Protein AF-A0A0N5BSY5-F1 (afdb_monomer_lite)

Radius of gyration: 24.36 Å; chains: 1; bounding box: 47×47×84 Å

Secondary structure (DSSP, 8-state):
--------HHHHHHSHHHHHHHHHH---HHHHHHHHTS-HHHHHHHHHS-----EEEEEEEEEEEEEEPTT---TTSPBPGGGEEEEE---TTTTGGGTTT---EEEEEEEEEEEEEEE-SPPBPGGGHHHHHHHHHHHHHHHHTSTTTTT--EEEE-GGGGGGHHHHHHHHHH---SS--EEEEETHHHHS-HHHHHHH--S-TTTT-TT--EEEEEE-TTSSS---HHHHHHHHHHH--S--EEEEEE--TT--------

Foldseek 3Di:
DPPPDDQDPLNQLVDPVSVQVVLLQDQDPVVLVVQLVPDVSSVVSSVVDDDDAAEDEDAAEKEKEKEFPPPDDDPQDADEPVRIDIDIPCTVCVVVVVSNVGSHHYDYVVLEHEYYYYYPPHHHDPVCPVVVLVVVLVVVQVVCCPPRNLQRAEYEYDPNCLVVLVSVQSSLQSHAHARHAEYEYELSNQVPQLVVCLVPPDPDSNVNYPNHAEYEYEYDPPDPDPPPSVVSVVSVVVSHPDDGDYDYDYDDPPDPDDDDDD

pLDDT: mean 77.08, std 18.17, range [22.25, 96.5]

Sequence (262 aa):
METQRTISFVTLMGISLLRKKLLQYIGSFDDLENLSKTCRWMNYYVQIESIKRGVYFYNDYNKIYVSAKEGISKGLDPYNLEELEITKADNFYDSLDFLEKYTNEFISFYNHTTFDYEKDFIQINKNDIVNMKKKISDEINLILNCVIRKDAKIFEFTNDLRKKSLLILYLLMHMNHQNIKRIKIPDTFVSCYMDKYNKEFNYGIFNGLPKFNELVINIDYNYNEKPNYDKVYNRFMKSMNFRWIIKEEKWNINSTTFEWQL

Structure (mmCIF, N/CA/C/O backbone):
data_AF-A0A0N5BSY5-F1
#
_entry.id   AF-A0A0N5BSY5-F1
#
loop_
_atom_site.group_PDB
_atom_site.id
_atom_site.type_symbol
_atom_site.label_atom_id
_atom_site.label_alt_id
_atom_site.label_comp_id
_atom_site.label_asym_id
_atom_site.label_entity_id
_atom_site.label_seq_id
_atom_site.pdbx_PDB_ins_code
_atom_site.Cartn_x
_atom_site.Cartn_y
_atom_site.Cartn_z
_atom_site.occupancy
_atom_site.B_iso_or_equiv
_atom_site.auth_seq_id
_atom_site.auth_comp_id
_atom_site.auth_asym_id
_atom_site.auth_atom_id
_atom_site.pdbx_PDB_model_num
ATOM 1 N N . MET A 1 1 ? 9.372 13.700 55.328 1.00 41.31 1 MET A N 1
ATOM 2 C CA . MET A 1 1 ? 9.266 12.756 54.196 1.00 41.31 1 MET A CA 1
ATOM 3 C C . MET A 1 1 ? 7.862 12.864 53.637 1.00 41.31 1 MET A C 1
ATOM 5 O O . MET A 1 1 ? 6.938 12.340 54.246 1.00 41.31 1 MET A O 1
ATOM 9 N N . GLU A 1 2 ? 7.681 13.598 52.541 1.00 49.94 2 GLU A N 1
ATOM 10 C CA . GLU A 1 2 ? 6.426 13.540 51.791 1.00 49.94 2 GLU A CA 1
ATOM 11 C C . GLU A 1 2 ? 6.319 12.145 51.174 1.00 49.94 2 GLU A C 1
ATOM 13 O O . GLU A 1 2 ? 7.159 11.730 50.378 1.00 49.94 2 GLU A O 1
ATOM 18 N N . THR A 1 3 ? 5.323 11.375 51.602 1.00 52.41 3 THR A N 1
ATOM 19 C CA . THR A 1 3 ? 4.997 10.103 50.963 1.00 52.41 3 THR A CA 1
ATOM 20 C C . THR A 1 3 ? 4.374 10.428 49.615 1.00 52.41 3 THR A C 1
ATOM 22 O O . THR A 1 3 ? 3.235 10.884 49.532 1.00 52.41 3 THR A O 1
ATOM 25 N N . GLN A 1 4 ? 5.143 10.228 48.548 1.00 63.41 4 GLN A N 1
ATOM 26 C CA . GLN A 1 4 ? 4.674 10.386 47.180 1.00 63.41 4 GLN A CA 1
ATOM 27 C C . GLN A 1 4 ? 3.577 9.338 46.936 1.00 63.41 4 GLN A C 1
ATOM 29 O O . GLN A 1 4 ? 3.853 8.163 46.697 1.00 63.41 4 GLN A O 1
ATOM 34 N N . ARG A 1 5 ? 2.310 9.737 47.103 1.00 67.62 5 ARG A N 1
ATOM 35 C CA . ARG A 1 5 ? 1.155 8.855 46.902 1.00 67.62 5 ARG A CA 1
ATOM 36 C C . ARG A 1 5 ? 1.117 8.431 45.439 1.00 67.62 5 ARG A C 1
ATOM 38 O O . ARG A 1 5 ? 0.781 9.224 44.564 1.00 67.62 5 ARG A O 1
ATOM 45 N N . THR A 1 6 ? 1.451 7.175 45.179 1.00 81.19 6 THR A N 1
ATOM 46 C CA . THR A 1 6 ? 1.354 6.570 43.853 1.00 81.19 6 THR A CA 1
ATOM 47 C C . THR A 1 6 ? -0.115 6.267 43.573 1.00 81.19 6 THR A C 1
ATOM 49 O O . THR A 1 6 ? -0.716 5.398 44.202 1.00 81.19 6 THR A O 1
ATOM 52 N N . ILE A 1 7 ? -0.725 7.018 42.658 1.00 84.19 7 ILE A N 1
ATOM 53 C CA . ILE A 1 7 ? -2.096 6.762 42.209 1.00 84.19 7 ILE A CA 1
ATOM 54 C C . ILE A 1 7 ? -2.030 5.759 41.058 1.00 84.19 7 ILE A C 1
ATOM 56 O O . ILE A 1 7 ? -1.342 5.992 40.067 1.00 84.19 7 ILE A O 1
ATOM 60 N N . SER A 1 8 ? -2.745 4.640 41.182 1.00 89.88 8 SER A N 1
ATOM 61 C CA . SER A 1 8 ? -2.812 3.649 40.106 1.00 89.88 8 SER A CA 1
ATOM 62 C C . SER A 1 8 ? -3.698 4.137 38.955 1.00 89.88 8 SER A C 1
ATOM 64 O O . SER A 1 8 ? -4.679 4.854 39.170 1.00 89.88 8 SER A O 1
ATOM 66 N N . PHE A 1 9 ? -3.419 3.687 37.730 1.00 91.06 9 PHE A N 1
ATOM 67 C CA . PHE A 1 9 ? -4.262 3.999 36.571 1.00 91.06 9 PHE A CA 1
ATOM 68 C C . PHE A 1 9 ? -5.712 3.513 36.753 1.00 91.06 9 PHE A C 1
ATOM 70 O O . PHE A 1 9 ? -6.658 4.216 36.405 1.00 91.06 9 PHE A O 1
ATOM 77 N N . VAL A 1 10 ? -5.904 2.355 37.398 1.00 93.00 10 VAL A N 1
ATOM 78 C CA . VAL A 1 10 ? -7.236 1.824 37.737 1.00 93.00 10 VAL A CA 1
ATOM 79 C C . VAL A 1 10 ? -8.008 2.785 38.638 1.00 93.00 10 VAL A C 1
ATOM 81 O O . VAL A 1 10 ? -9.206 2.989 38.445 1.00 93.00 10 VAL A O 1
ATOM 84 N N . THR A 1 11 ? -7.319 3.413 39.591 1.00 93.00 11 THR A N 1
ATOM 85 C CA . THR A 1 11 ? -7.906 4.425 40.473 1.00 93.00 11 THR A CA 1
ATOM 86 C C . THR A 1 11 ? -8.336 5.663 39.686 1.00 93.00 11 THR A C 1
ATOM 88 O O . THR A 1 11 ? -9.431 6.170 39.915 1.00 93.00 11 THR A O 1
ATOM 91 N N . LEU A 1 12 ? -7.528 6.118 38.720 1.00 92.88 12 LEU A N 1
ATOM 92 C CA . LEU A 1 12 ? -7.876 7.254 37.855 1.00 92.88 12 LEU A CA 1
ATOM 93 C C . LEU A 1 12 ? -9.116 6.966 36.999 1.00 92.88 12 LEU A C 1
ATOM 95 O O . LEU A 1 12 ? -10.006 7.807 36.903 1.00 92.88 12 LEU A O 1
ATOM 99 N N . MET A 1 1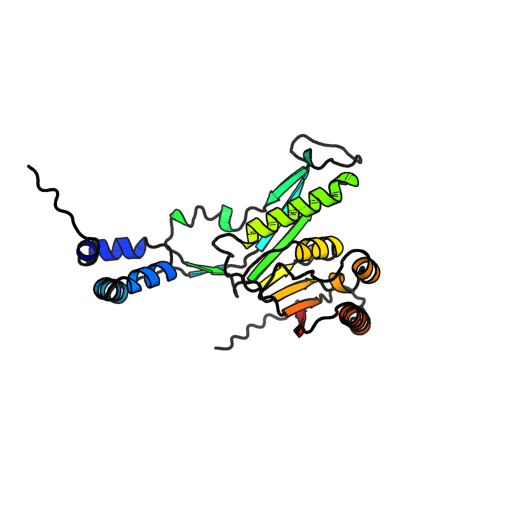3 ? -9.218 5.760 36.440 1.00 93.94 13 MET A N 1
ATOM 100 C CA . MET A 1 13 ? -10.370 5.312 35.645 1.00 93.94 13 MET A CA 1
ATOM 101 C C . MET A 1 13 ? -11.660 5.148 36.471 1.00 93.94 13 MET A C 1
ATOM 103 O O . MET A 1 13 ? -12.769 5.191 35.931 1.00 93.94 13 MET A O 1
ATOM 107 N N . GLY A 1 14 ? -11.541 5.019 37.794 1.00 93.88 14 GLY A N 1
ATOM 108 C CA . GLY A 1 14 ? -12.681 5.091 38.710 1.00 93.88 14 GLY A CA 1
ATOM 109 C C . GLY A 1 14 ? -13.323 6.480 38.770 1.00 93.88 14 GLY A C 1
ATOM 110 O O . GLY A 1 14 ? -14.518 6.600 39.041 1.00 93.88 14 GLY A O 1
ATOM 111 N N . ILE A 1 15 ? -12.566 7.537 38.463 1.00 94.88 15 ILE A N 1
ATOM 112 C CA . ILE A 1 15 ? -13.051 8.917 38.488 1.00 94.88 15 ILE A CA 1
ATOM 113 C C . ILE A 1 15 ? -13.737 9.222 37.155 1.00 94.88 15 ILE A C 1
ATOM 115 O O . ILE A 1 15 ? -13.076 9.371 36.130 1.00 94.88 15 ILE A O 1
ATOM 119 N N . SER A 1 16 ? -15.066 9.366 37.182 1.00 93.56 16 SER A N 1
ATOM 120 C CA . SER A 1 16 ? -15.917 9.554 35.992 1.00 93.56 16 SER A CA 1
ATOM 121 C C . SER A 1 16 ? -15.379 10.598 35.000 1.00 93.56 16 SER A C 1
ATOM 123 O O . SER A 1 16 ? -15.193 10.304 33.821 1.00 93.56 16 SER A O 1
ATOM 125 N N . LEU A 1 17 ? -15.033 11.798 35.484 1.00 93.50 17 LEU A N 1
ATOM 126 C CA . LEU A 1 17 ? -14.533 12.878 34.629 1.00 93.50 17 LEU A CA 1
ATOM 127 C C . LEU A 1 17 ? -13.184 12.546 33.971 1.00 93.50 17 LEU A C 1
ATOM 129 O O . LEU A 1 17 ? -12.971 12.879 32.805 1.00 93.50 17 LEU A O 1
ATOM 133 N N . LEU A 1 18 ? -12.274 11.907 34.713 1.00 93.12 18 LEU A N 1
ATOM 134 C CA . LEU A 1 18 ? -10.952 11.543 34.201 1.00 93.12 18 LEU A CA 1
ATOM 135 C C . LEU A 1 18 ? -11.055 10.391 33.214 1.00 93.12 18 LEU A C 1
ATOM 137 O O . LEU A 1 18 ? -10.509 10.495 32.122 1.00 93.12 18 LEU A O 1
ATOM 141 N N . ARG A 1 19 ? -11.810 9.344 33.561 1.00 94.19 19 ARG A N 1
ATOM 142 C CA . ARG A 1 19 ? -12.103 8.223 32.668 1.00 94.19 19 ARG A CA 1
ATOM 143 C C . ARG A 1 19 ? -12.637 8.711 31.330 1.00 94.19 19 ARG A C 1
ATOM 145 O O . ARG A 1 19 ? -12.084 8.350 30.299 1.00 94.19 19 ARG A O 1
ATOM 152 N N . LYS A 1 20 ? -13.664 9.564 31.345 1.00 91.50 20 LYS A N 1
ATOM 153 C CA . LYS A 1 20 ? -14.263 10.103 30.122 1.00 91.50 20 LYS A CA 1
ATOM 154 C C . LYS A 1 20 ? -13.236 10.830 29.257 1.00 91.50 20 LYS A C 1
ATOM 156 O O . LYS A 1 20 ? -13.178 10.584 28.058 1.00 91.50 20 LYS A O 1
ATOM 161 N N . LYS A 1 21 ? -12.398 11.683 29.858 1.00 89.50 21 LYS A N 1
ATOM 162 C CA . LYS A 1 21 ? -11.327 12.376 29.128 1.00 89.50 21 LYS A CA 1
ATOM 163 C C . LYS A 1 21 ? -10.300 11.393 28.566 1.00 89.50 21 LYS A C 1
ATOM 165 O O . LYS A 1 21 ? -10.011 11.446 27.381 1.00 89.50 21 LYS A O 1
ATOM 170 N N . LEU A 1 22 ? -9.786 10.477 29.382 1.00 90.31 22 LEU A N 1
ATOM 171 C CA . LEU A 1 22 ? -8.779 9.497 28.964 1.00 90.31 22 LEU A CA 1
ATOM 172 C C . LEU A 1 22 ? -9.283 8.620 27.813 1.00 90.31 22 LEU A C 1
ATOM 174 O O . LEU A 1 22 ? -8.602 8.490 26.803 1.00 90.31 22 LEU A O 1
ATOM 178 N N . LEU A 1 23 ? -10.499 8.079 27.930 1.00 90.56 23 LEU A N 1
ATOM 179 C CA . LEU A 1 23 ? -11.100 7.237 26.895 1.00 90.56 23 LEU A CA 1
ATOM 180 C C . LEU A 1 23 ? -11.422 8.005 25.610 1.00 90.56 23 LEU A C 1
ATOM 182 O O . LEU A 1 23 ? -11.430 7.401 24.540 1.00 90.56 23 LEU A O 1
ATOM 186 N N . GLN A 1 24 ? -11.664 9.317 25.690 1.00 85.69 24 GLN A N 1
ATOM 187 C CA . GLN A 1 24 ? -11.766 10.172 24.507 1.00 85.69 24 GLN A CA 1
ATOM 188 C C . GLN A 1 24 ? -10.408 10.335 23.818 1.00 85.69 24 GLN A C 1
ATOM 190 O O . GLN A 1 24 ? -10.370 10.277 22.599 1.00 85.69 24 GLN A O 1
ATOM 195 N N . TYR A 1 25 ? -9.308 10.462 24.565 1.00 85.06 25 TYR A N 1
ATOM 196 C CA . TYR A 1 25 ? -7.961 10.662 24.008 1.00 85.06 25 TYR A CA 1
ATOM 197 C C . TYR A 1 25 ? -7.313 9.418 23.389 1.00 85.06 25 TYR A C 1
ATOM 199 O O . TYR A 1 25 ? -6.342 9.556 22.652 1.00 85.06 25 TYR A O 1
ATOM 207 N N . ILE A 1 26 ? -7.809 8.213 23.672 1.00 85.19 26 ILE A N 1
ATOM 208 C CA . ILE A 1 26 ? -7.285 6.992 23.039 1.00 85.19 26 ILE A CA 1
ATOM 209 C C . ILE A 1 26 ? -7.512 7.070 21.523 1.00 85.19 26 ILE A C 1
ATOM 211 O O . ILE A 1 26 ? -8.561 7.534 21.095 1.00 85.19 26 ILE A O 1
ATOM 215 N N . GLY A 1 27 ? -6.537 6.683 20.702 1.00 72.88 27 GLY A N 1
ATOM 216 C CA . GLY A 1 27 ? -6.577 6.946 19.258 1.00 72.88 27 GLY A CA 1
ATOM 217 C C . GLY A 1 27 ? -7.585 6.088 18.493 1.00 72.88 27 GLY A C 1
ATOM 218 O O . GLY A 1 27 ? -8.250 6.602 17.599 1.00 72.88 27 GLY A O 1
ATOM 219 N N . SER A 1 28 ? -7.737 4.817 18.880 1.00 78.12 28 SER A N 1
ATOM 220 C CA . SER A 1 28 ? -8.505 3.829 18.115 1.00 78.12 28 SER A CA 1
ATOM 221 C C . SER A 1 28 ? -9.381 2.900 18.971 1.00 78.12 28 SER A C 1
ATOM 223 O O . SER A 1 28 ? -9.192 2.762 20.184 1.00 78.12 28 SER A O 1
ATOM 225 N N . PHE A 1 29 ? -10.342 2.229 18.336 1.00 83.69 29 PHE A N 1
ATOM 226 C CA . PHE A 1 29 ? -11.148 1.151 18.891 1.00 83.69 29 PHE A CA 1
ATOM 227 C C . PHE A 1 29 ? -10.285 -0.063 19.221 1.00 83.69 29 PHE A C 1
ATOM 229 O O . PHE A 1 29 ? -10.522 -0.676 20.257 1.00 83.69 29 PHE A O 1
ATOM 236 N N . ASP A 1 30 ? -9.251 -0.353 18.428 1.00 84.31 30 ASP A N 1
ATOM 237 C CA . ASP A 1 30 ? -8.288 -1.417 18.729 1.00 84.31 30 ASP A CA 1
ATOM 238 C C . ASP A 1 30 ? -7.558 -1.142 20.051 1.00 84.31 30 ASP A C 1
ATOM 240 O O . ASP A 1 30 ? -7.412 -2.030 20.892 1.00 84.31 30 ASP A O 1
ATOM 244 N N . ASP A 1 31 ? -7.143 0.103 20.293 1.00 86.94 31 ASP A N 1
ATOM 245 C CA . ASP A 1 31 ? -6.501 0.490 21.552 1.00 86.94 31 ASP A CA 1
ATOM 246 C C . ASP A 1 31 ? -7.474 0.430 22.736 1.00 86.94 31 ASP A C 1
ATOM 248 O O . ASP A 1 31 ? -7.098 0.004 23.831 1.00 86.94 31 ASP A O 1
ATOM 252 N N . LEU A 1 32 ? -8.738 0.817 22.530 1.00 89.56 32 LEU A N 1
ATOM 253 C CA . LEU A 1 32 ? -9.795 0.676 23.537 1.00 89.56 32 LEU A CA 1
ATOM 254 C C . LEU A 1 32 ? -10.071 -0.796 23.858 1.00 89.56 32 LEU A C 1
ATOM 256 O O . LEU A 1 32 ? -10.223 -1.159 25.028 1.00 89.56 32 LEU A O 1
ATOM 260 N N . GLU A 1 33 ? -10.104 -1.651 22.839 1.00 91.31 33 GLU A N 1
ATOM 261 C CA . GLU A 1 33 ? -10.276 -3.087 22.992 1.00 91.31 33 GLU A CA 1
ATOM 262 C C . GLU A 1 33 ? -9.085 -3.681 23.755 1.00 91.31 33 GLU A C 1
ATOM 264 O O . GLU A 1 33 ? -9.274 -4.399 24.740 1.00 91.31 33 GLU A O 1
ATOM 269 N N . ASN A 1 34 ? -7.857 -3.324 23.378 1.00 92.94 34 ASN A N 1
ATOM 270 C CA . ASN A 1 34 ? -6.644 -3.747 24.073 1.00 92.94 34 ASN A CA 1
ATOM 271 C C . ASN A 1 34 ? -6.627 -3.271 25.531 1.00 92.94 34 ASN A C 1
ATOM 273 O O . ASN A 1 34 ? -6.310 -4.059 26.425 1.00 92.94 34 ASN A O 1
ATOM 277 N N . LEU A 1 35 ? -7.052 -2.032 25.804 1.00 93.44 35 LEU A N 1
ATOM 278 C CA . LEU A 1 35 ? -7.196 -1.521 27.166 1.00 93.44 35 LEU A CA 1
ATOM 279 C C . LEU A 1 35 ? -8.225 -2.335 27.962 1.00 93.44 35 LEU A C 1
ATOM 281 O O . LEU A 1 35 ? -7.953 -2.715 29.102 1.00 93.44 35 LEU A O 1
ATOM 285 N N . SER A 1 36 ? -9.378 -2.652 27.369 1.00 94.12 36 SER A N 1
ATOM 286 C CA . SER A 1 36 ? -10.430 -3.445 28.017 1.00 94.12 36 SER A CA 1
ATOM 287 C C . SER A 1 36 ? -9.948 -4.849 28.408 1.00 94.12 36 SER A C 1
ATOM 289 O O . SER A 1 36 ? -10.332 -5.367 29.456 1.00 94.12 36 SER A O 1
ATOM 291 N N . LYS A 1 37 ? -9.030 -5.433 27.627 1.00 96.25 37 LYS A N 1
ATOM 292 C CA . LYS A 1 37 ? -8.462 -6.770 27.862 1.00 96.25 37 LYS A CA 1
ATOM 293 C C . LYS A 1 37 ? -7.447 -6.824 29.010 1.00 96.25 37 LYS A C 1
ATOM 295 O O . LYS A 1 37 ? -7.110 -7.917 29.455 1.00 96.25 37 LYS A O 1
ATOM 300 N N . THR A 1 38 ? -6.970 -5.685 29.518 1.00 95.12 38 THR A N 1
ATOM 301 C CA . THR A 1 38 ? -5.913 -5.658 30.549 1.00 95.12 38 THR A CA 1
ATOM 302 C C . THR A 1 38 ? -6.350 -6.235 31.901 1.00 95.12 38 THR A C 1
ATOM 304 O O . THR A 1 38 ? -5.608 -7.001 32.512 1.00 95.12 38 THR A O 1
ATOM 307 N N . CYS A 1 39 ? -7.537 -5.879 32.404 1.00 95.00 39 CYS A N 1
ATOM 308 C CA . CYS A 1 39 ? -8.101 -6.442 33.633 1.00 95.00 39 CYS A CA 1
ATOM 309 C C . CYS A 1 39 ? -9.620 -6.233 33.713 1.00 95.00 39 CYS A C 1
ATOM 311 O O . CYS A 1 39 ? -10.188 -5.385 33.025 1.00 95.00 39 CYS A O 1
ATOM 313 N N . ARG A 1 40 ? -10.287 -6.957 34.626 1.00 96.50 40 ARG A N 1
ATOM 314 C CA . ARG A 1 40 ? -11.748 -6.872 34.819 1.00 96.50 40 ARG A CA 1
ATOM 315 C C . ARG A 1 40 ? -12.239 -5.443 35.081 1.00 96.50 40 ARG A C 1
ATOM 317 O O . ARG A 1 40 ? -13.304 -5.075 34.595 1.00 96.50 40 ARG A O 1
ATOM 324 N N . TRP A 1 41 ? -11.474 -4.646 35.830 1.00 95.94 41 TRP A N 1
ATOM 325 C CA . TRP A 1 41 ? -11.832 -3.255 36.115 1.00 95.94 41 TRP A CA 1
ATOM 326 C C . TRP A 1 41 ? -11.709 -2.360 34.885 1.00 95.94 41 TRP A C 1
ATOM 328 O O . TRP A 1 41 ? -12.595 -1.543 34.661 1.00 95.94 41 TRP A O 1
ATOM 338 N N . MET A 1 42 ? -10.665 -2.527 34.065 1.00 95.38 42 MET A N 1
ATOM 339 C CA . MET A 1 42 ? -10.551 -1.780 32.808 1.00 95.38 42 MET A CA 1
ATOM 340 C C . MET A 1 42 ? -11.673 -2.139 31.847 1.00 95.38 42 MET A C 1
ATOM 342 O O . MET A 1 42 ? -12.297 -1.233 31.305 1.00 95.38 42 MET A O 1
ATOM 346 N N . ASN A 1 43 ? -11.985 -3.429 31.709 1.00 95.75 43 ASN A N 1
ATOM 347 C CA . ASN A 1 43 ? -13.123 -3.868 30.910 1.00 95.75 43 ASN A CA 1
ATOM 348 C C . ASN A 1 43 ? -14.417 -3.172 31.357 1.00 95.75 43 ASN A C 1
ATOM 350 O O . ASN A 1 43 ? -15.087 -2.530 30.555 1.00 95.75 43 ASN A O 1
ATOM 354 N N . TYR A 1 44 ? -14.714 -3.217 32.661 1.00 95.88 44 TYR A N 1
ATOM 355 C CA . TYR A 1 44 ? -15.874 -2.533 33.230 1.00 95.88 44 TYR A CA 1
ATOM 356 C C . TYR A 1 44 ? -15.874 -1.034 32.902 1.00 95.88 44 TYR A C 1
ATOM 358 O O . TYR A 1 44 ? -16.869 -0.521 32.403 1.00 95.88 44 TYR A O 1
ATOM 366 N N . TYR A 1 45 ? -1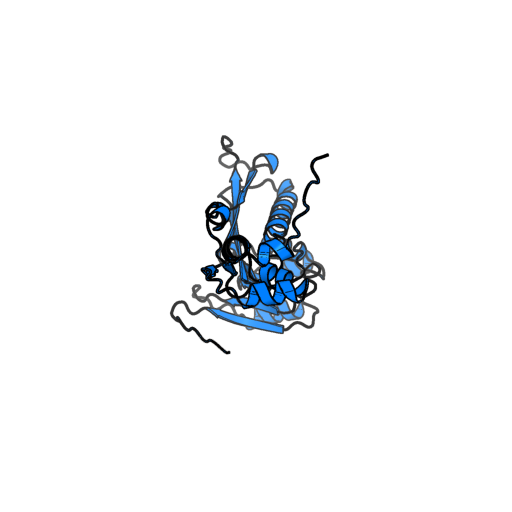4.761 -0.331 33.127 1.00 95.50 45 TYR A N 1
ATOM 367 C CA . TYR A 1 45 ? -14.682 1.111 32.888 1.00 95.50 45 TYR A CA 1
ATOM 368 C C . TYR A 1 45 ? -14.826 1.501 31.416 1.00 95.50 45 TYR A C 1
ATOM 370 O O . TYR A 1 45 ? -15.470 2.507 31.131 1.00 95.50 45 TYR A O 1
ATOM 378 N N . VAL A 1 46 ? -14.262 0.725 30.491 1.00 93.25 46 VAL A N 1
ATOM 379 C CA . VAL A 1 46 ? -14.444 0.950 29.050 1.00 93.25 46 VAL A CA 1
ATOM 380 C C . VAL A 1 46 ? -15.907 0.722 28.659 1.00 93.25 46 VAL A C 1
ATOM 382 O O . VAL A 1 46 ? -16.473 1.540 27.945 1.00 93.25 46 VAL A O 1
ATOM 385 N N . GLN A 1 47 ? -16.540 -0.341 29.166 1.00 91.94 47 GLN A N 1
ATOM 386 C CA . GLN A 1 47 ? -17.911 -0.713 28.800 1.00 91.94 47 GLN A CA 1
ATOM 387 C C . GLN A 1 47 ? -18.989 0.241 29.331 1.00 91.94 47 GLN A C 1
ATOM 389 O O . GLN A 1 47 ? -20.005 0.432 28.666 1.00 91.94 47 GLN A O 1
ATOM 394 N N . ILE A 1 48 ? -18.808 0.830 30.518 1.00 93.81 48 ILE A N 1
ATOM 395 C CA . ILE A 1 48 ? -19.812 1.748 31.088 1.00 93.81 48 ILE A CA 1
ATOM 396 C C . ILE A 1 48 ? -19.773 3.153 30.478 1.00 93.81 48 ILE A C 1
ATOM 398 O O . ILE A 1 48 ? -20.706 3.931 30.682 1.00 93.81 48 ILE A O 1
ATOM 402 N N . GLU A 1 49 ? -18.691 3.522 29.789 1.00 91.75 49 GLU A N 1
ATOM 403 C CA . GLU A 1 49 ? -18.538 4.861 29.230 1.00 91.75 49 GLU A CA 1
ATOM 404 C C . GLU A 1 49 ? -19.072 4.904 27.794 1.00 91.75 49 GLU A C 1
ATOM 406 O O . GLU A 1 49 ? -18.629 4.168 26.916 1.00 91.75 49 GLU A O 1
ATOM 411 N N . SER A 1 50 ? -20.009 5.815 27.521 1.00 86.75 50 SER A N 1
ATOM 412 C CA . SER A 1 50 ? -20.489 6.048 26.157 1.00 86.75 50 SER A CA 1
ATOM 413 C C . SER A 1 50 ? -19.450 6.845 25.365 1.00 86.75 50 SER A C 1
ATOM 415 O O . SER A 1 50 ? -19.438 8.079 25.402 1.00 86.75 50 SER A O 1
ATOM 417 N N . ILE A 1 51 ? -18.618 6.154 24.591 1.00 82.50 51 ILE A N 1
ATOM 418 C CA . ILE A 1 51 ? -17.631 6.770 23.701 1.00 82.50 51 ILE A CA 1
ATOM 419 C C . ILE A 1 51 ? -18.288 7.060 22.344 1.00 82.50 51 ILE A C 1
ATOM 421 O O . ILE A 1 51 ? -18.758 6.154 21.664 1.00 82.50 51 ILE A O 1
ATOM 425 N N . LYS A 1 52 ? -18.325 8.337 21.943 1.00 78.81 52 LYS A N 1
ATOM 426 C CA . LYS A 1 52 ? -18.754 8.761 20.600 1.00 78.81 52 LYS A CA 1
ATOM 427 C C . LYS A 1 52 ? -17.531 9.178 19.795 1.00 78.81 52 LYS A C 1
ATOM 429 O O . LYS A 1 52 ? -16.758 10.005 20.276 1.00 78.81 52 LYS A O 1
ATOM 434 N N . ARG A 1 53 ? -17.386 8.634 18.587 1.00 78.00 53 ARG A N 1
ATOM 435 C CA . ARG A 1 53 ? -16.303 8.948 17.645 1.00 78.00 53 ARG A CA 1
ATOM 436 C C . ARG A 1 53 ? -16.867 9.101 16.244 1.00 78.00 53 ARG A C 1
ATOM 438 O O . ARG A 1 53 ? -17.815 8.401 15.889 1.00 78.00 53 ARG A O 1
ATOM 445 N N . GLY A 1 54 ? -16.300 10.020 15.469 1.00 77.25 54 GLY A N 1
ATOM 446 C CA . GLY A 1 54 ? -16.528 10.038 14.032 1.00 77.25 54 GLY A CA 1
ATOM 447 C C . GLY A 1 54 ? -15.782 8.872 13.394 1.00 77.25 54 GLY A C 1
ATOM 448 O O . GLY A 1 54 ? -14.654 8.584 13.783 1.00 77.25 54 GLY A O 1
ATOM 449 N N . VAL A 1 55 ? -16.415 8.211 12.430 1.00 79.44 55 VAL A N 1
ATOM 450 C CA . VAL A 1 55 ? -15.770 7.212 11.576 1.00 79.44 55 VAL A CA 1
ATOM 451 C C . VAL A 1 55 ? -15.711 7.795 10.175 1.00 79.44 55 VAL A C 1
ATOM 453 O O . VAL A 1 55 ? -16.737 8.193 9.622 1.00 79.44 55 VAL A O 1
ATOM 456 N N . TYR A 1 56 ? -14.511 7.861 9.618 1.00 78.56 56 TYR A N 1
ATOM 457 C CA . TYR A 1 56 ? -14.242 8.392 8.296 1.00 78.56 56 TYR A CA 1
ATOM 458 C C . TYR A 1 56 ? -13.805 7.253 7.400 1.00 78.56 56 TYR A C 1
ATOM 460 O O . TYR A 1 56 ? -12.753 6.643 7.593 1.00 78.56 56 TYR A O 1
ATOM 468 N N . PHE A 1 57 ? -14.633 6.984 6.402 1.00 79.62 57 PHE A N 1
ATOM 469 C CA . PHE A 1 57 ? -14.262 6.085 5.331 1.00 79.62 57 PHE A CA 1
ATOM 470 C C . PHE A 1 57 ? -13.533 6.868 4.255 1.00 79.62 57 PHE A C 1
ATOM 472 O O . PHE A 1 57 ? -13.981 7.946 3.857 1.00 79.62 57 PHE A O 1
ATOM 479 N N . TYR A 1 58 ? -12.418 6.332 3.780 1.00 81.38 58 TYR A N 1
ATOM 480 C CA . TYR A 1 58 ? -11.622 6.993 2.757 1.00 81.38 58 TYR A CA 1
ATOM 481 C C . TYR A 1 58 ? -11.156 6.002 1.693 1.00 81.38 58 TYR A C 1
ATOM 483 O O . TYR A 1 58 ? -10.978 4.806 1.942 1.00 81.38 58 TYR A O 1
ATOM 491 N N . ASN A 1 59 ? -10.979 6.528 0.484 1.00 83.19 59 ASN A N 1
ATOM 492 C CA . ASN A 1 59 ? -10.338 5.812 -0.608 1.00 83.19 59 ASN A CA 1
ATOM 493 C C . ASN A 1 59 ? -8.837 6.051 -0.505 1.00 83.19 59 ASN A C 1
ATOM 495 O O . ASN A 1 59 ? -8.380 7.193 -0.560 1.00 83.19 59 ASN A O 1
ATOM 499 N N . ASP A 1 60 ? -8.076 4.980 -0.326 1.00 86.69 60 ASP A N 1
ATOM 500 C CA . ASP A 1 60 ? -6.641 5.073 -0.114 1.00 86.69 60 ASP A CA 1
ATOM 501 C C . ASP A 1 60 ? -5.896 5.145 -1.450 1.00 86.69 60 ASP A C 1
ATOM 503 O O . ASP A 1 60 ? -5.507 4.127 -2.023 1.00 86.69 60 ASP A O 1
ATOM 507 N N . TYR A 1 61 ? -5.733 6.362 -1.961 1.00 87.56 61 TYR A N 1
ATOM 508 C CA . TYR A 1 61 ? -5.040 6.622 -3.216 1.00 87.56 61 TYR A CA 1
ATOM 509 C C . TYR A 1 61 ? -3.613 7.095 -2.957 1.00 87.56 61 TYR A C 1
ATOM 511 O O . TYR A 1 61 ? -3.398 8.093 -2.270 1.00 87.56 61 TYR A O 1
ATOM 519 N N . ASN A 1 62 ? -2.643 6.392 -3.530 1.00 87.50 62 ASN A N 1
ATOM 520 C CA . ASN A 1 62 ? -1.227 6.711 -3.422 1.00 87.50 62 ASN A CA 1
ATOM 521 C C . ASN A 1 62 ? -0.671 7.012 -4.797 1.00 87.50 62 ASN A C 1
ATOM 523 O O . ASN A 1 62 ? -0.950 6.290 -5.754 1.00 87.50 62 ASN A O 1
ATOM 527 N N . LYS A 1 63 ? 0.174 8.034 -4.883 1.00 88.00 63 LYS A N 1
ATOM 528 C CA . LYS A 1 63 ? 0.795 8.416 -6.143 1.00 88.00 63 LYS A CA 1
ATOM 529 C C . LYS A 1 63 ? 2.247 8.799 -5.938 1.00 88.00 63 LYS A C 1
ATOM 531 O O . LYS A 1 63 ? 2.571 9.553 -5.023 1.00 88.00 63 LYS A O 1
ATOM 536 N N . ILE A 1 64 ? 3.105 8.259 -6.795 1.00 88.88 64 ILE A N 1
ATOM 537 C CA . ILE A 1 64 ? 4.509 8.651 -6.893 1.00 88.88 64 ILE A CA 1
ATOM 538 C C . ILE A 1 64 ? 4.690 9.479 -8.160 1.00 88.88 64 ILE A C 1
ATOM 540 O O . ILE A 1 64 ? 4.293 9.053 -9.248 1.00 88.88 64 ILE A O 1
ATOM 544 N N . TYR A 1 65 ? 5.334 10.628 -8.003 1.00 89.44 65 TYR A N 1
ATOM 545 C CA . TYR A 1 65 ? 5.799 11.478 -9.083 1.00 89.44 65 TYR A CA 1
ATOM 546 C C . TYR A 1 65 ? 7.298 11.317 -9.266 1.00 89.44 65 TYR A C 1
ATOM 548 O O . TYR A 1 65 ? 8.060 11.162 -8.310 1.00 89.44 65 TYR A O 1
ATOM 556 N N . VAL A 1 66 ? 7.720 11.367 -10.521 1.00 89.56 66 VAL A N 1
ATOM 557 C CA . VAL A 1 66 ? 9.129 11.436 -10.885 1.00 89.56 66 VAL A CA 1
ATOM 558 C C . VAL A 1 66 ? 9.328 12.640 -11.779 1.00 89.56 66 VAL A C 1
ATOM 560 O O . VAL A 1 66 ? 8.863 12.650 -12.924 1.00 89.56 66 VAL A O 1
ATOM 563 N N . SER A 1 67 ? 10.060 13.609 -11.251 1.00 91.38 67 SER A N 1
ATOM 564 C CA . SER A 1 67 ? 10.331 14.897 -11.876 1.00 91.38 67 SER A CA 1
ATOM 565 C C . SER A 1 67 ? 11.828 15.201 -11.856 1.00 91.38 67 SER A C 1
ATOM 567 O O . SER A 1 67 ? 12.624 14.524 -11.198 1.00 91.38 67 SER A O 1
ATOM 569 N N . ALA A 1 68 ? 12.234 16.208 -12.624 1.00 90.94 68 ALA A N 1
ATOM 570 C CA . ALA A 1 68 ? 13.558 16.797 -12.473 1.00 90.94 68 ALA A CA 1
ATOM 571 C C . ALA A 1 68 ? 13.610 17.621 -11.180 1.00 90.94 68 ALA A C 1
ATOM 573 O O . ALA A 1 68 ? 12.631 18.279 -10.828 1.00 90.94 68 ALA A O 1
ATOM 574 N N . LYS A 1 69 ? 14.759 17.620 -10.500 1.00 91.44 69 LYS A N 1
ATOM 575 C CA . LYS A 1 69 ? 14.979 18.510 -9.355 1.00 91.44 69 LYS A CA 1
ATOM 576 C C . LYS A 1 69 ? 14.884 19.974 -9.777 1.00 91.44 69 LYS A C 1
ATOM 578 O O . LYS A 1 69 ? 15.266 20.341 -10.892 1.00 91.44 69 LYS A O 1
ATOM 583 N N . GLU A 1 70 ? 14.427 20.809 -8.850 1.00 88.81 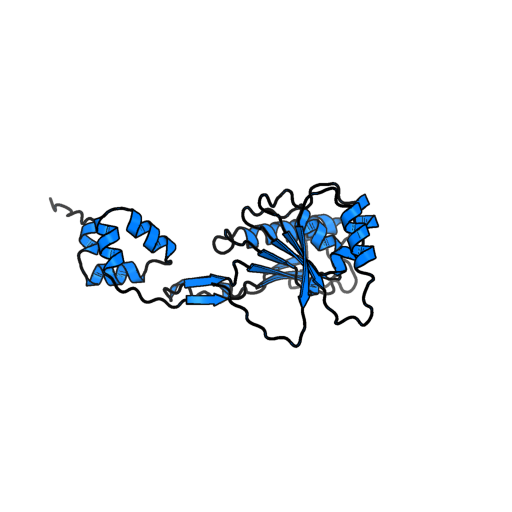70 GLU A N 1
ATOM 584 C CA . GLU A 1 70 ? 14.330 22.251 -9.059 1.00 88.81 70 GLU A CA 1
ATOM 585 C C . GLU A 1 70 ? 15.672 22.841 -9.534 1.00 88.81 70 GLU A C 1
ATOM 587 O O . GLU A 1 70 ? 16.746 22.497 -9.037 1.00 88.81 70 GLU A O 1
ATOM 592 N N . GLY A 1 71 ? 15.613 23.705 -10.551 1.00 86.12 71 GLY A N 1
ATOM 593 C CA . GLY A 1 71 ? 16.792 24.326 -11.160 1.00 86.12 71 GLY A CA 1
ATOM 594 C C . GLY A 1 71 ? 17.522 23.475 -12.208 1.00 86.12 71 GLY A C 1
ATOM 595 O O . GLY A 1 71 ? 18.437 23.989 -12.851 1.00 86.12 71 GLY A O 1
ATOM 596 N N . ILE A 1 72 ? 17.117 22.219 -12.444 1.00 84.12 72 ILE A N 1
ATOM 597 C CA . ILE A 1 72 ? 17.710 21.362 -13.483 1.00 84.12 72 ILE A CA 1
ATOM 598 C C . ILE A 1 72 ? 16.812 21.313 -14.727 1.00 84.12 72 ILE A C 1
ATOM 600 O O . ILE A 1 72 ? 15.749 20.695 -14.731 1.00 84.12 72 ILE A O 1
ATOM 604 N N . SER A 1 73 ? 17.283 21.891 -15.835 1.00 83.50 73 SER A N 1
ATOM 605 C CA . SER A 1 73 ? 16.633 21.788 -17.148 1.00 83.50 73 SER A CA 1
ATOM 606 C C . SER A 1 73 ? 17.628 21.317 -18.202 1.00 83.50 73 SER A C 1
ATOM 608 O O . SER A 1 73 ? 18.663 21.949 -18.407 1.00 83.50 73 SER A O 1
ATOM 610 N N . LYS A 1 74 ? 17.315 20.194 -18.857 1.00 77.31 74 LYS A N 1
ATOM 611 C CA . LYS A 1 74 ? 18.185 19.553 -19.856 1.00 77.31 74 LYS A CA 1
ATOM 612 C C . LYS A 1 74 ? 17.618 19.547 -21.277 1.00 77.31 74 LYS A C 1
ATOM 614 O O . LYS A 1 74 ? 18.247 19.021 -22.190 1.00 77.31 74 LYS A O 1
ATOM 619 N N . GLY A 1 75 ? 16.447 20.145 -21.497 1.00 79.19 75 GLY A N 1
ATOM 620 C CA . GLY A 1 75 ? 15.792 20.117 -22.806 1.00 79.19 75 GLY A CA 1
ATOM 621 C C . GLY A 1 75 ? 15.548 18.678 -23.279 1.00 79.19 75 GLY A C 1
ATOM 622 O O . GLY A 1 75 ? 14.694 17.991 -22.727 1.00 79.19 75 GLY A O 1
ATOM 623 N N . LEU A 1 76 ? 16.291 18.238 -24.302 1.00 80.06 76 LEU A N 1
ATOM 624 C CA . LEU A 1 76 ? 16.197 16.888 -24.879 1.00 80.06 76 LEU A CA 1
ATOM 625 C C . LEU A 1 76 ? 17.199 15.883 -24.287 1.00 80.06 76 LEU A C 1
ATOM 627 O O . LEU A 1 76 ? 17.076 14.687 -24.559 1.00 80.06 76 LEU A O 1
ATOM 631 N N . ASP A 1 77 ? 18.185 16.335 -23.509 1.00 87.62 77 ASP A N 1
ATOM 632 C CA . ASP A 1 77 ? 19.201 15.435 -22.970 1.00 87.62 77 ASP A CA 1
ATOM 633 C C . ASP A 1 77 ? 18.625 14.545 -21.853 1.00 87.62 77 ASP A C 1
ATOM 635 O O . ASP A 1 77 ? 17.833 15.010 -21.025 1.00 87.62 77 ASP A O 1
ATOM 639 N N . PRO A 1 78 ? 19.023 13.257 -21.782 1.00 90.19 78 PRO A N 1
ATOM 640 C CA . PRO A 1 78 ? 18.585 12.377 -20.711 1.00 90.19 78 PRO A CA 1
ATOM 641 C C . PRO A 1 78 ? 19.071 12.846 -19.334 1.00 90.19 78 PRO A C 1
ATOM 643 O O . PRO A 1 78 ? 20.225 13.239 -19.151 1.00 90.19 78 PRO A O 1
ATOM 646 N N . TYR A 1 79 ? 18.195 12.711 -18.346 1.00 90.88 79 TYR A N 1
ATOM 647 C CA . TYR A 1 79 ? 18.487 12.936 -16.938 1.00 90.88 79 TYR A CA 1
ATOM 648 C C . TYR A 1 79 ? 19.177 11.716 -16.321 1.00 90.88 79 TYR A C 1
ATOM 650 O O . TYR A 1 79 ? 18.790 10.568 -16.579 1.00 90.88 79 TYR A O 1
ATOM 658 N N . ASN A 1 80 ? 20.169 11.976 -15.474 1.00 91.88 80 ASN A N 1
ATOM 659 C CA . ASN A 1 80 ? 20.753 10.980 -14.582 1.00 91.88 80 ASN A CA 1
ATOM 660 C C . ASN A 1 80 ? 19.892 10.840 -13.323 1.00 91.88 80 ASN A C 1
ATOM 662 O O . ASN A 1 80 ? 19.183 11.762 -12.924 1.00 91.88 80 ASN A O 1
ATOM 666 N N . LEU A 1 81 ? 19.985 9.699 -12.643 1.00 88.94 81 LEU A N 1
ATOM 667 C CA . LEU A 1 81 ? 19.166 9.407 -11.462 1.00 88.94 81 LEU A CA 1
ATOM 668 C C . LEU A 1 81 ? 19.336 10.413 -10.312 1.00 88.94 81 LEU A C 1
ATOM 670 O O . LEU A 1 81 ? 18.416 10.623 -9.526 1.00 88.94 81 LEU A O 1
ATOM 674 N N . GLU A 1 82 ? 20.525 10.987 -10.175 1.00 91.75 82 GLU A N 1
ATOM 675 C CA . GLU A 1 82 ? 20.870 11.975 -9.146 1.00 91.75 82 GLU A CA 1
ATOM 676 C C . GLU A 1 82 ? 20.226 13.350 -9.371 1.00 91.75 82 GLU A C 1
ATOM 678 O O . GLU A 1 82 ? 20.105 14.138 -8.431 1.00 91.75 82 GLU A O 1
ATOM 683 N N . GLU A 1 83 ? 19.761 13.606 -10.591 1.00 91.31 83 GLU A N 1
ATOM 684 C CA . GLU A 1 83 ? 19.102 14.841 -11.026 1.00 91.31 83 GLU A CA 1
ATOM 685 C C . GLU A 1 83 ? 17.576 14.736 -10.959 1.00 91.31 83 GLU A C 1
ATOM 687 O O . GLU A 1 83 ? 16.868 15.711 -11.209 1.00 91.31 83 GLU A O 1
ATOM 692 N N . LEU A 1 84 ? 17.074 13.544 -10.639 1.00 91.19 84 LEU A N 1
ATOM 693 C CA . LEU A 1 84 ? 15.658 13.268 -10.491 1.00 91.19 84 LEU A CA 1
ATOM 694 C C . LEU A 1 84 ? 15.252 13.328 -9.027 1.00 91.19 84 LEU A C 1
ATOM 696 O O . LEU A 1 84 ? 16.005 12.951 -8.122 1.00 91.19 84 LEU A O 1
ATOM 700 N N . GLU A 1 85 ? 14.020 13.756 -8.821 1.00 91.12 85 GLU A N 1
ATOM 701 C CA . GLU A 1 85 ? 13.331 13.687 -7.551 1.00 91.12 85 GLU A CA 1
ATOM 702 C C . GLU A 1 85 ? 12.179 12.692 -7.658 1.00 91.12 85 GLU A C 1
ATOM 704 O O . GLU A 1 85 ? 11.515 12.579 -8.690 1.00 91.12 85 GLU A O 1
ATOM 709 N N . ILE A 1 86 ? 11.989 11.922 -6.590 1.00 88.69 86 ILE A N 1
ATOM 710 C CA . ILE A 1 86 ? 10.843 11.035 -6.442 1.00 88.69 86 ILE A CA 1
ATOM 711 C C . ILE A 1 86 ? 10.027 11.613 -5.305 1.00 88.69 86 ILE A C 1
ATOM 713 O O . ILE A 1 86 ? 10.406 11.478 -4.142 1.00 88.69 86 ILE A O 1
ATOM 717 N N . THR A 1 87 ? 8.936 12.278 -5.650 1.00 87.38 87 THR A N 1
ATOM 718 C CA . THR A 1 87 ? 8.022 12.857 -4.672 1.00 87.38 87 THR A CA 1
ATOM 719 C C . THR A 1 87 ? 6.769 12.005 -4.581 1.00 87.38 87 THR A C 1
ATOM 721 O O . THR A 1 87 ? 6.406 11.254 -5.489 1.00 87.38 87 THR A O 1
ATOM 724 N N . LYS A 1 88 ? 6.115 12.072 -3.431 1.00 84.75 88 LYS A N 1
ATOM 725 C CA . LYS A 1 88 ? 4.798 11.474 -3.232 1.00 84.75 88 LYS A CA 1
ATOM 726 C C . LYS A 1 88 ? 3.787 12.583 -3.469 1.00 84.75 88 LYS A C 1
ATOM 728 O O . LYS A 1 88 ? 4.084 13.737 -3.173 1.00 84.75 88 LYS A O 1
ATOM 733 N N . ALA A 1 89 ? 2.620 12.254 -4.016 1.00 74.38 89 ALA A N 1
ATOM 734 C CA . ALA A 1 89 ? 1.502 13.176 -3.879 1.00 74.38 89 ALA A CA 1
ATOM 735 C C . ALA A 1 89 ? 1.304 13.476 -2.403 1.00 74.38 89 ALA A C 1
ATOM 737 O O . ALA A 1 89 ? 1.462 12.557 -1.594 1.00 74.38 89 ALA A O 1
ATOM 738 N N . ASP A 1 90 ? 0.922 14.720 -2.104 1.00 65.19 90 ASP A N 1
ATOM 739 C CA . ASP A 1 90 ? 0.298 15.037 -0.830 1.00 65.19 90 ASP A CA 1
ATOM 740 C C . ASP A 1 90 ? -0.799 14.005 -0.646 1.00 65.19 90 ASP A C 1
ATOM 742 O O . ASP A 1 90 ? -1.798 13.957 -1.377 1.00 65.19 90 ASP A O 1
ATOM 746 N N . ASN A 1 91 ? -0.541 13.071 0.254 1.00 58.91 91 ASN A N 1
ATOM 747 C CA . ASN A 1 91 ? -1.512 12.045 0.500 1.00 58.91 91 ASN A CA 1
ATOM 748 C C . ASN A 1 91 ? -2.670 12.747 1.206 1.00 58.91 91 ASN A C 1
ATOM 750 O O . ASN A 1 91 ? -2.489 13.773 1.866 1.00 58.91 91 ASN A O 1
ATOM 754 N N . PHE A 1 92 ? -3.856 12.144 1.170 1.00 54.28 92 PHE A N 1
ATOM 755 C CA . PHE A 1 92 ? -4.939 12.532 2.077 1.00 54.28 92 PHE A CA 1
ATOM 756 C C . PHE A 1 92 ? -4.421 12.755 3.519 1.00 54.28 92 PHE A C 1
ATOM 758 O O . PHE A 1 92 ? -4.900 13.635 4.222 1.00 54.28 92 PHE A O 1
ATOM 765 N N . TYR A 1 93 ? -3.363 12.039 3.914 1.00 56.81 93 TYR A N 1
ATOM 766 C CA . TYR A 1 93 ? -2.710 12.121 5.216 1.00 56.81 93 TYR A CA 1
ATOM 767 C C . TYR A 1 93 ? -1.751 13.294 5.441 1.00 56.81 93 TYR A C 1
ATOM 769 O O . TYR A 1 93 ? -1.594 13.681 6.592 1.00 56.81 93 TYR A O 1
ATOM 777 N N . ASP A 1 94 ? -1.161 13.908 4.414 1.00 57.00 94 ASP A N 1
ATOM 778 C CA . ASP A 1 94 ? -0.366 15.133 4.619 1.00 57.00 94 ASP A CA 1
ATOM 779 C C . ASP A 1 94 ? -1.294 16.311 4.988 1.00 57.00 94 ASP A C 1
ATOM 781 O O . ASP A 1 94 ? -0.914 17.230 5.707 1.00 57.00 94 ASP A O 1
ATOM 785 N N . SER A 1 95 ? -2.581 16.208 4.625 1.00 51.72 95 SER A N 1
ATOM 786 C CA . SER A 1 95 ? -3.659 17.065 5.143 1.00 51.72 95 SER A CA 1
ATOM 787 C C . SER A 1 95 ? -4.230 16.621 6.506 1.00 51.72 95 SER A C 1
ATOM 789 O O . SER A 1 95 ? -5.090 17.298 7.075 1.00 51.72 95 SER A O 1
ATOM 791 N N . LEU A 1 96 ? -3.742 15.507 7.070 1.00 51.34 96 LEU A N 1
ATOM 792 C CA . LEU A 1 96 ? -4.144 14.971 8.375 1.00 51.34 96 LEU A CA 1
ATOM 793 C C . LEU A 1 96 ? -3.242 15.423 9.540 1.00 51.34 96 LEU A C 1
ATOM 795 O O . LEU A 1 96 ? -3.254 14.784 10.589 1.00 51.34 96 LEU A O 1
ATOM 799 N N . ASP A 1 97 ? -2.667 16.626 9.487 1.00 47.94 97 ASP A N 1
ATOM 800 C CA . ASP A 1 97 ? -2.505 17.458 10.707 1.00 47.94 97 ASP A CA 1
ATOM 801 C C . ASP A 1 97 ? -3.846 17.595 11.492 1.00 47.94 97 ASP A C 1
ATOM 803 O O . ASP A 1 97 ? -3.915 18.030 12.643 1.00 47.94 97 ASP A O 1
ATOM 807 N N . PHE A 1 98 ? -4.950 17.174 10.867 1.00 47.16 98 PHE A N 1
ATOM 808 C CA . PHE A 1 98 ? -6.251 16.871 11.449 1.00 47.16 98 PHE A CA 1
ATOM 809 C C . PHE A 1 98 ? -6.268 15.695 12.464 1.00 47.16 98 PHE A C 1
ATOM 811 O O . PHE A 1 98 ? -7.087 15.715 13.380 1.00 47.16 98 PHE A O 1
ATOM 818 N N . LEU A 1 99 ? -5.399 14.679 12.358 1.00 48.62 99 LEU A N 1
ATOM 819 C CA . LEU A 1 99 ? -5.394 13.483 13.227 1.00 48.62 99 LEU A CA 1
ATOM 820 C C . LEU A 1 99 ? -5.025 13.794 14.682 1.00 48.62 99 LEU A C 1
ATOM 822 O O . LEU A 1 99 ? -5.586 13.192 15.592 1.00 48.62 99 LEU A O 1
ATOM 826 N N . GLU A 1 100 ? -4.136 14.760 14.926 1.00 49.91 100 GLU A N 1
ATOM 827 C CA . GLU A 1 100 ? -3.792 15.156 16.300 1.00 49.91 100 GLU A CA 1
ATOM 828 C C . GLU A 1 100 ? -4.944 15.882 17.011 1.00 49.91 100 GLU A C 1
ATOM 830 O O . GLU A 1 100 ? -5.001 15.912 18.242 1.00 49.91 100 GLU A O 1
ATOM 835 N N . LYS A 1 101 ? -5.882 16.469 16.255 1.00 52.09 101 LYS A N 1
ATOM 836 C CA . LYS A 1 101 ? -6.969 17.295 16.805 1.00 52.09 101 LYS A CA 1
ATOM 837 C C . LYS A 1 101 ? -8.290 16.554 16.975 1.00 52.09 101 LYS A C 1
ATOM 839 O O . LYS A 1 101 ? -9.139 17.026 17.733 1.00 52.09 101 LYS A O 1
ATOM 844 N N . TYR A 1 102 ? -8.480 15.417 16.309 1.00 55.34 102 TYR A N 1
ATOM 845 C CA . TYR A 1 102 ? -9.753 14.705 16.319 1.00 55.34 102 TYR A CA 1
ATOM 846 C C . TYR A 1 102 ? -9.578 13.222 16.628 1.00 55.34 102 TYR A C 1
ATOM 848 O O . TYR A 1 102 ? -8.832 12.505 15.977 1.00 55.34 102 TYR A O 1
ATOM 856 N N . THR A 1 103 ? -10.358 12.743 17.591 1.00 65.00 103 THR A N 1
ATOM 857 C CA . THR A 1 103 ? -10.383 11.360 18.093 1.00 65.00 103 THR A CA 1
ATOM 858 C C . THR A 1 103 ? -11.173 10.425 17.164 1.00 65.00 103 THR A C 1
ATOM 860 O O . THR A 1 103 ? -11.895 9.526 17.604 1.00 65.00 103 THR A O 1
ATOM 863 N N . ASN A 1 104 ? -11.086 10.690 15.861 1.00 73.50 104 ASN A N 1
ATOM 864 C CA . ASN A 1 104 ? -11.843 10.015 14.822 1.00 73.50 104 ASN A CA 1
ATOM 865 C C . ASN A 1 104 ? -11.129 8.750 14.346 1.00 73.50 104 ASN A C 1
ATOM 867 O O . ASN A 1 104 ? -9.907 8.682 14.284 1.00 73.50 104 ASN A O 1
ATOM 871 N N . GLU A 1 105 ? -11.934 7.772 13.964 1.00 77.12 105 GLU A N 1
ATOM 872 C CA . GLU A 1 105 ? -11.512 6.526 13.341 1.00 77.12 105 GLU A CA 1
ATOM 873 C C . GLU A 1 105 ? -11.420 6.700 11.832 1.00 77.12 105 GLU A C 1
ATOM 875 O O . GLU A 1 105 ? -12.325 7.268 11.220 1.00 77.12 105 GLU A O 1
ATOM 880 N N . PHE A 1 106 ? -10.368 6.162 11.225 1.00 76.25 106 PHE A N 1
ATOM 881 C CA . PHE A 1 106 ? -10.192 6.170 9.778 1.00 76.25 106 PHE A CA 1
ATOM 882 C C . PHE A 1 106 ? -10.149 4.737 9.279 1.00 76.25 106 PHE A C 1
ATOM 884 O O . PHE A 1 106 ? -9.276 3.960 9.657 1.00 76.25 106 PHE A O 1
ATOM 891 N N . ILE A 1 107 ? -11.096 4.397 8.414 1.00 78.56 107 ILE A N 1
ATOM 892 C CA . ILE A 1 107 ? -11.238 3.054 7.867 1.00 78.56 107 ILE A CA 1
ATOM 893 C C . ILE A 1 107 ? -11.094 3.157 6.355 1.00 78.56 107 ILE A C 1
ATOM 895 O O . ILE A 1 107 ? -11.899 3.802 5.682 1.00 78.56 107 ILE A O 1
ATOM 899 N N . SER A 1 108 ? -10.064 2.517 5.803 1.00 82.00 108 SER A N 1
ATOM 900 C CA . SER A 1 108 ? -9.959 2.395 4.348 1.00 82.00 108 SER A CA 1
ATOM 901 C C . SER A 1 108 ? -11.118 1.550 3.825 1.00 82.00 108 SER A C 1
ATOM 903 O O . SER A 1 108 ? -11.452 0.502 4.390 1.00 82.00 108 SER A O 1
ATOM 905 N N . PHE A 1 109 ? -11.741 1.979 2.729 1.00 81.12 109 PHE A N 1
ATOM 906 C CA . PHE A 1 109 ? -12.755 1.155 2.079 1.00 81.12 109 PHE A CA 1
ATOM 907 C C . PHE A 1 109 ? -12.152 -0.205 1.696 1.00 81.12 109 PHE A C 1
ATOM 909 O O . PHE A 1 109 ? -11.162 -0.276 0.975 1.00 81.12 109 PHE A O 1
ATOM 916 N N . TYR A 1 110 ? -12.746 -1.296 2.189 1.00 84.06 110 TYR A N 1
ATOM 917 C CA . TYR A 1 110 ? -12.381 -2.683 1.862 1.00 84.06 110 TYR A CA 1
ATOM 918 C C . TYR A 1 110 ? -10.917 -3.099 2.130 1.00 84.06 110 TYR A C 1
ATOM 920 O O . TYR A 1 110 ? -10.459 -4.086 1.548 1.00 84.06 110 TYR A O 1
ATOM 928 N N . ASN A 1 111 ? -10.170 -2.398 2.996 1.00 87.31 111 ASN A N 1
ATOM 929 C CA . ASN A 1 111 ? -8.714 -2.587 3.138 1.00 87.31 111 ASN A CA 1
ATOM 930 C C . ASN A 1 111 ? -7.997 -2.522 1.779 1.00 87.31 111 ASN A C 1
ATOM 932 O O . ASN A 1 111 ? -7.113 -3.338 1.476 1.00 87.31 111 ASN A O 1
ATOM 936 N N . HIS A 1 112 ? -8.462 -1.604 0.936 1.00 91.69 112 HIS A N 1
ATOM 937 C CA . HIS A 1 112 ? -8.025 -1.431 -0.432 1.00 91.69 112 HIS A CA 1
ATOM 938 C C . HIS A 1 112 ? -7.110 -0.222 -0.532 1.00 91.69 112 HIS A C 1
ATOM 940 O O . HIS A 1 112 ? -7.470 0.862 -0.083 1.00 91.69 112 HIS A O 1
ATOM 946 N N . THR A 1 113 ? -5.948 -0.427 -1.145 1.00 91.56 113 THR A N 1
ATOM 947 C CA . THR A 1 113 ? -5.009 0.637 -1.470 1.00 91.56 113 THR A CA 1
ATOM 948 C C . THR A 1 113 ? -4.716 0.658 -2.963 1.00 91.56 113 THR A C 1
ATOM 950 O O . THR A 1 113 ? -4.515 -0.380 -3.597 1.00 91.56 113 THR A O 1
ATOM 953 N N . THR A 1 114 ? -4.732 1.853 -3.533 1.00 91.44 114 THR A N 1
ATOM 954 C CA . THR A 1 114 ? -4.533 2.097 -4.956 1.00 91.44 114 THR A CA 1
ATOM 955 C C . THR A 1 114 ? -3.210 2.821 -5.161 1.00 91.44 114 THR A C 1
ATOM 957 O O . THR A 1 114 ? -2.847 3.696 -4.373 1.00 91.44 114 THR A O 1
ATOM 960 N N . PHE A 1 115 ? -2.484 2.452 -6.212 1.00 90.44 115 PHE A N 1
ATOM 961 C CA . PHE A 1 115 ? -1.187 3.009 -6.556 1.00 90.44 115 PHE A CA 1
ATOM 962 C C . PHE A 1 115 ? -1.148 3.544 -7.982 1.00 90.44 115 PHE A C 1
ATOM 964 O O . PHE A 1 115 ? -1.458 2.835 -8.946 1.00 90.44 115 PHE A O 1
ATOM 971 N N . ASP A 1 116 ? -0.659 4.772 -8.086 1.00 88.06 116 ASP A N 1
ATOM 972 C CA . ASP A 1 116 ? -0.453 5.503 -9.317 1.00 88.06 116 ASP A CA 1
ATOM 973 C C . ASP A 1 116 ? 1.001 5.957 -9.485 1.00 88.06 116 ASP A C 1
ATOM 975 O O . ASP A 1 116 ? 1.740 6.187 -8.524 1.00 88.06 116 ASP A O 1
ATOM 979 N N . TYR A 1 117 ? 1.410 6.101 -10.741 1.00 87.12 117 TYR A N 1
ATOM 980 C CA . TYR A 1 117 ? 2.757 6.499 -11.115 1.00 87.12 117 TYR A CA 1
ATOM 981 C C . TYR A 1 117 ? 2.736 7.501 -12.262 1.00 87.12 117 TYR A C 1
ATOM 983 O O . TYR A 1 117 ? 2.515 7.162 -13.437 1.00 87.12 117 TYR A O 1
ATOM 991 N N . GLU A 1 118 ? 3.114 8.724 -11.923 1.00 85.56 118 GLU A N 1
ATOM 992 C CA . GLU A 1 118 ? 3.296 9.804 -12.871 1.00 85.56 118 GLU A CA 1
ATOM 993 C C . GLU A 1 118 ? 4.781 10.106 -13.047 1.00 85.56 118 GLU A C 1
ATOM 995 O O . GLU A 1 118 ? 5.589 10.065 -12.122 1.00 85.56 118 GLU A O 1
ATOM 1000 N N . LYS A 1 119 ? 5.158 10.338 -14.298 1.00 83.00 119 LYS A N 1
ATOM 1001 C CA . LYS A 1 119 ? 6.505 10.741 -14.670 1.00 83.00 119 LYS A CA 1
ATOM 1002 C C . LYS A 1 119 ? 6.338 11.906 -15.614 1.00 83.00 119 LYS A C 1
ATOM 1004 O O . LYS A 1 119 ? 5.607 11.750 -16.596 1.00 83.00 119 LYS A O 1
ATOM 1009 N N . ASP A 1 120 ? 7.063 12.983 -15.362 1.00 78.12 120 ASP A N 1
ATOM 1010 C CA . ASP A 1 120 ? 7.146 14.084 -16.309 1.00 78.12 120 ASP A CA 1
ATOM 1011 C C . ASP A 1 120 ? 7.655 13.586 -17.671 1.00 78.12 120 ASP A C 1
ATOM 1013 O O . ASP A 1 120 ? 8.164 12.462 -17.820 1.00 78.12 120 ASP A O 1
ATOM 1017 N N . PHE A 1 121 ? 7.551 14.433 -18.693 1.00 74.06 121 PHE A N 1
ATOM 1018 C CA . PHE A 1 121 ? 8.092 14.182 -20.033 1.00 74.06 121 PHE A CA 1
ATOM 1019 C C . PHE A 1 121 ? 9.637 14.218 -20.059 1.00 74.06 121 PHE A C 1
ATOM 1021 O O . PHE A 1 121 ? 10.249 14.837 -20.919 1.00 74.06 121 PHE A O 1
ATOM 1028 N N . ILE A 1 122 ? 10.276 13.531 -19.112 1.00 81.19 122 ILE A N 1
ATOM 1029 C CA . ILE A 1 122 ? 11.718 13.408 -18.942 1.00 81.19 122 ILE A CA 1
ATOM 1030 C C . ILE A 1 122 ? 12.222 12.091 -19.538 1.00 81.19 122 ILE A C 1
ATOM 1032 O O . ILE A 1 122 ? 11.654 11.005 -19.336 1.00 81.19 122 ILE A O 1
ATOM 1036 N N . GLN A 1 123 ? 13.327 12.164 -20.270 1.00 86.06 123 GLN A N 1
ATOM 1037 C CA . GLN A 1 123 ? 14.065 10.985 -20.700 1.00 86.06 123 GLN A CA 1
ATOM 1038 C C . GLN A 1 123 ? 15.091 10.626 -19.624 1.00 86.06 123 GLN A C 1
ATOM 1040 O O . GLN A 1 123 ? 15.811 11.492 -19.150 1.00 86.06 123 GLN A O 1
ATOM 1045 N N . ILE A 1 124 ? 15.149 9.357 -19.220 1.00 86.75 124 ILE A N 1
ATOM 1046 C CA . ILE A 1 124 ? 16.098 8.882 -18.201 1.00 86.75 124 ILE A CA 1
ATOM 1047 C C . ILE A 1 124 ? 17.247 8.174 -18.910 1.00 86.75 124 ILE A C 1
ATOM 1049 O O . ILE A 1 124 ? 17.020 7.432 -19.874 1.00 86.75 124 ILE A O 1
ATOM 1053 N N . ASN A 1 125 ? 18.469 8.385 -18.427 1.00 89.88 125 ASN A N 1
ATOM 1054 C CA . ASN A 1 125 ? 19.646 7.667 -18.887 1.00 89.88 125 ASN A CA 1
ATOM 1055 C C . ASN A 1 125 ? 19.410 6.147 -18.813 1.00 89.88 125 ASN A C 1
ATOM 1057 O O . ASN A 1 125 ? 18.955 5.616 -17.799 1.00 89.88 125 ASN A O 1
ATOM 1061 N N . LYS A 1 126 ? 19.721 5.424 -19.896 1.00 88.81 126 LYS A N 1
ATOM 1062 C CA . LYS A 1 126 ? 19.487 3.973 -19.992 1.00 88.81 126 LYS A CA 1
ATOM 1063 C C . LYS A 1 126 ? 20.186 3.192 -18.879 1.00 88.81 126 LYS A C 1
ATOM 1065 O O . LYS A 1 126 ? 19.621 2.210 -18.401 1.00 88.81 126 LYS A O 1
ATOM 1070 N N . ASN A 1 127 ? 21.363 3.652 -18.458 1.00 91.31 127 ASN A N 1
ATOM 1071 C CA . ASN A 1 127 ? 22.148 3.015 -17.401 1.00 91.31 127 ASN A CA 1
ATOM 1072 C C . ASN A 1 127 ? 21.468 3.124 -16.025 1.00 91.31 127 ASN A C 1
ATOM 1074 O O . ASN A 1 127 ? 21.651 2.255 -15.177 1.00 91.31 127 ASN A O 1
ATOM 1078 N N . ASP A 1 128 ? 20.613 4.130 -15.840 1.00 90.94 128 ASP A N 1
ATOM 1079 C CA . ASP A 1 128 ? 19.936 4.414 -14.577 1.00 90.94 128 ASP A CA 1
ATOM 1080 C C . ASP A 1 128 ? 18.531 3.821 -14.477 1.00 90.94 128 ASP A C 1
ATOM 1082 O O . ASP A 1 128 ? 17.955 3.793 -13.391 1.00 90.94 128 ASP A O 1
ATOM 1086 N N . ILE A 1 129 ? 17.967 3.296 -15.571 1.00 88.31 129 ILE A N 1
ATOM 1087 C CA . ILE A 1 129 ? 16.591 2.770 -15.594 1.00 88.31 129 ILE A CA 1
ATOM 1088 C C . ILE A 1 129 ? 16.377 1.697 -14.518 1.00 88.31 129 ILE A C 1
ATOM 1090 O O . ILE A 1 129 ? 15.334 1.682 -13.867 1.00 88.31 129 ILE A O 1
ATOM 1094 N N . VAL A 1 130 ? 17.340 0.793 -14.319 1.00 88.88 130 VAL A N 1
ATOM 1095 C CA . VAL A 1 130 ? 17.222 -0.279 -13.314 1.00 88.88 130 VAL A CA 1
ATOM 1096 C C . VAL A 1 130 ? 17.223 0.299 -11.900 1.00 88.88 130 VAL A C 1
ATOM 1098 O O . VAL A 1 130 ? 16.352 -0.037 -11.100 1.00 88.88 130 VAL A O 1
ATOM 1101 N N . ASN A 1 131 ? 18.148 1.216 -11.614 1.00 92.25 131 ASN A N 1
ATOM 1102 C CA . ASN A 1 131 ? 18.241 1.884 -10.317 1.00 92.25 131 ASN A CA 1
ATOM 1103 C C . ASN A 1 131 ? 16.999 2.738 -10.031 1.00 92.25 131 ASN A C 1
ATOM 1105 O O . ASN A 1 131 ? 16.512 2.766 -8.904 1.00 92.25 131 ASN A O 1
ATOM 1109 N N . MET A 1 132 ? 16.441 3.374 -11.061 1.00 90.75 132 MET A N 1
ATOM 1110 C CA . MET A 1 132 ? 15.198 4.129 -10.969 1.00 90.75 132 MET A CA 1
ATOM 1111 C C . MET A 1 132 ? 14.021 3.235 -10.577 1.00 90.75 132 MET A C 1
ATOM 1113 O O . MET A 1 132 ? 13.290 3.542 -9.638 1.00 90.75 132 MET A O 1
ATOM 1117 N N . LYS A 1 133 ? 13.846 2.102 -11.268 1.00 89.88 133 LYS A N 1
ATOM 1118 C CA . LYS A 1 133 ? 12.792 1.137 -10.936 1.00 89.88 133 LYS A CA 1
ATOM 1119 C C . LYS A 1 133 ? 12.938 0.616 -9.506 1.00 89.88 133 LYS A C 1
ATOM 1121 O O . LYS A 1 133 ? 11.935 0.506 -8.806 1.00 89.88 133 LYS A O 1
ATOM 1126 N N . LYS A 1 134 ? 14.174 0.345 -9.068 1.00 92.38 134 LYS A N 1
ATOM 1127 C CA . LYS A 1 134 ? 14.470 -0.067 -7.692 1.00 92.38 134 LYS A CA 1
ATOM 1128 C C . LYS A 1 134 ? 14.015 0.988 -6.686 1.00 92.38 134 LYS A C 1
ATOM 1130 O O . LYS A 1 134 ? 13.247 0.652 -5.795 1.00 92.38 134 LYS A O 1
ATOM 1135 N N . LYS A 1 135 ? 14.394 2.258 -6.881 1.00 92.31 135 LYS A N 1
ATOM 1136 C CA . LYS A 1 135 ? 13.946 3.355 -6.007 1.00 92.31 135 LYS A CA 1
ATOM 1137 C C . LYS A 1 135 ? 12.419 3.453 -5.933 1.00 92.31 135 LYS A C 1
ATOM 1139 O O . LYS A 1 135 ? 11.880 3.575 -4.843 1.00 92.31 135 LYS A O 1
ATOM 1144 N N . ILE A 1 136 ? 11.714 3.347 -7.065 1.00 90.81 136 ILE A N 1
ATOM 1145 C CA . ILE A 1 136 ? 10.238 3.350 -7.075 1.00 90.81 136 ILE A CA 1
ATOM 1146 C C . ILE A 1 136 ? 9.691 2.168 -6.264 1.00 90.81 136 ILE A C 1
ATOM 1148 O O . ILE A 1 136 ? 8.763 2.337 -5.481 1.00 90.81 136 ILE A O 1
ATOM 1152 N N . SER A 1 137 ? 10.262 0.974 -6.432 1.00 92.19 137 SER A N 1
ATOM 1153 C CA . SER A 1 137 ? 9.837 -0.210 -5.682 1.00 92.19 137 SER A CA 1
ATOM 1154 C C . SER A 1 137 ? 10.062 -0.067 -4.178 1.00 92.19 137 SER A C 1
ATOM 1156 O O . SER A 1 137 ? 9.201 -0.470 -3.398 1.00 92.19 137 SER A O 1
ATOM 1158 N N . ASP A 1 138 ? 11.202 0.491 -3.772 1.00 92.81 138 ASP A N 1
ATOM 1159 C CA . ASP A 1 138 ? 11.518 0.741 -2.367 1.00 92.81 138 ASP A CA 1
ATOM 1160 C C . ASP A 1 138 ? 10.497 1.721 -1.762 1.00 92.81 138 ASP A C 1
ATOM 1162 O O . ASP A 1 138 ? 9.939 1.450 -0.698 1.00 92.81 138 ASP A O 1
ATOM 1166 N N . GLU A 1 139 ? 10.148 2.790 -2.484 1.00 90.88 139 GLU A N 1
ATOM 1167 C CA . GLU A 1 139 ? 9.119 3.743 -2.052 1.00 90.88 139 GLU A CA 1
ATOM 1168 C C . GLU A 1 139 ? 7.723 3.120 -1.940 1.00 90.88 139 GLU A C 1
ATOM 1170 O O . GLU A 1 139 ? 7.024 3.354 -0.954 1.00 90.88 139 GLU A O 1
ATOM 1175 N N . ILE A 1 140 ? 7.313 2.279 -2.894 1.00 90.25 140 ILE A N 1
ATOM 1176 C CA . ILE A 1 140 ? 6.033 1.557 -2.803 1.00 90.25 140 ILE A CA 1
ATOM 1177 C C . ILE A 1 140 ? 6.014 0.643 -1.579 1.00 90.25 140 ILE A C 1
ATOM 1179 O O . ILE A 1 140 ? 5.028 0.623 -0.845 1.00 90.25 140 ILE A O 1
ATOM 1183 N N . ASN A 1 141 ? 7.097 -0.093 -1.324 1.00 92.50 141 ASN A N 1
ATOM 1184 C CA . ASN A 1 141 ? 7.185 -0.963 -0.155 1.00 92.50 141 ASN A CA 1
ATOM 1185 C C . ASN A 1 141 ? 7.098 -0.169 1.155 1.00 92.50 141 ASN A C 1
ATOM 1187 O O . ASN A 1 141 ? 6.422 -0.615 2.084 1.00 92.50 141 ASN A O 1
ATOM 1191 N N . LEU A 1 142 ? 7.723 1.010 1.228 1.00 90.31 142 LEU A N 1
ATOM 1192 C CA . LEU A 1 142 ? 7.602 1.912 2.377 1.00 90.31 142 LEU A CA 1
ATOM 1193 C C . LEU A 1 142 ? 6.160 2.405 2.565 1.00 90.31 142 LEU A C 1
ATOM 1195 O O . LEU A 1 142 ? 5.651 2.404 3.684 1.00 90.31 142 LEU A O 1
ATOM 1199 N N . ILE A 1 143 ? 5.484 2.784 1.476 1.00 87.38 143 ILE A N 1
ATOM 1200 C CA . ILE A 1 143 ? 4.084 3.237 1.493 1.00 87.38 143 ILE A CA 1
ATOM 1201 C C . ILE A 1 143 ? 3.149 2.121 1.968 1.00 87.38 143 ILE A C 1
ATOM 1203 O O . ILE A 1 143 ? 2.272 2.375 2.793 1.00 87.38 143 ILE A O 1
ATOM 1207 N N . LEU A 1 144 ? 3.331 0.901 1.460 1.00 89.00 144 LEU A N 1
ATOM 1208 C CA . LEU A 1 144 ? 2.469 -0.242 1.760 1.00 89.00 144 LEU A CA 1
ATOM 1209 C C . LEU A 1 144 ? 2.625 -0.753 3.187 1.00 89.00 144 LEU A C 1
ATOM 1211 O O . LEU A 1 144 ? 1.636 -1.098 3.818 1.00 89.00 144 LEU A O 1
ATOM 1215 N N . ASN A 1 145 ? 3.850 -0.787 3.708 1.00 89.94 145 ASN A N 1
ATOM 1216 C CA . ASN A 1 145 ? 4.121 -1.327 5.042 1.00 89.94 145 ASN A CA 1
ATOM 1217 C C . ASN A 1 145 ? 3.992 -0.277 6.158 1.00 89.94 145 ASN A C 1
ATOM 1219 O O . ASN A 1 145 ? 4.406 -0.526 7.292 1.00 89.94 145 ASN A O 1
ATOM 1223 N N . CYS A 1 146 ? 3.425 0.898 5.871 1.00 85.31 146 CYS A N 1
ATOM 1224 C CA . CYS A 1 146 ? 3.133 1.879 6.908 1.00 85.31 146 CYS A CA 1
ATOM 1225 C C . CYS A 1 146 ? 2.048 1.359 7.873 1.00 85.31 146 CYS A C 1
ATOM 1227 O O . CYS A 1 146 ? 1.255 0.478 7.537 1.00 85.31 146 CYS A O 1
ATOM 1229 N N . VAL A 1 147 ? 1.979 1.934 9.079 1.00 81.06 147 VAL A N 1
ATOM 1230 C CA . VAL A 1 147 ? 1.072 1.480 10.156 1.00 81.06 147 VAL A CA 1
ATOM 1231 C C . VAL A 1 147 ? -0.392 1.410 9.710 1.00 81.06 147 VAL A C 1
ATOM 1233 O O . VAL A 1 147 ? -1.116 0.515 10.134 1.00 81.06 147 VAL A O 1
ATOM 1236 N N . ILE A 1 148 ? -0.810 2.318 8.831 1.00 80.12 148 ILE A N 1
ATOM 1237 C CA . ILE A 1 148 ? -2.194 2.439 8.358 1.00 80.12 148 ILE A CA 1
ATOM 1238 C C . ILE A 1 148 ? -2.530 1.364 7.311 1.00 80.12 148 ILE A C 1
ATOM 1240 O O . ILE A 1 148 ? -3.663 0.897 7.234 1.00 80.12 148 ILE A O 1
ATOM 1244 N N . ARG A 1 149 ? -1.543 0.939 6.512 1.00 87.00 149 ARG A N 1
ATOM 1245 C CA . ARG A 1 149 ? -1.725 -0.0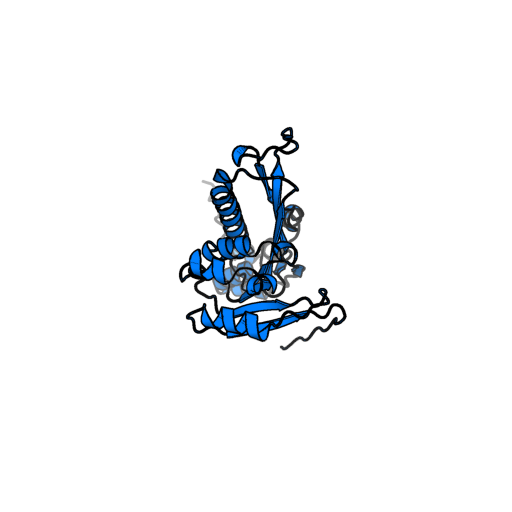22 5.410 1.00 87.00 149 ARG A CA 1
ATOM 1246 C C . ARG A 1 149 ? -1.212 -1.416 5.715 1.00 87.00 149 ARG A C 1
ATOM 1248 O O . ARG A 1 149 ? -1.432 -2.314 4.909 1.00 87.00 149 ARG A O 1
ATOM 1255 N N . LYS A 1 150 ? -0.644 -1.635 6.904 1.00 86.81 150 LYS A N 1
ATOM 1256 C CA . LYS A 1 150 ? -0.177 -2.951 7.362 1.00 86.81 150 LYS A CA 1
ATOM 1257 C C . LYS A 1 150 ? -1.229 -4.051 7.158 1.00 86.81 150 LYS A C 1
ATOM 1259 O O . LYS A 1 150 ? -0.871 -5.186 6.857 1.00 86.81 150 LYS A O 1
ATOM 1264 N N . ASP A 1 151 ? -2.521 -3.720 7.268 1.00 88.88 151 ASP A N 1
ATOM 1265 C CA . ASP A 1 151 ? -3.653 -4.648 7.133 1.00 88.88 151 ASP A CA 1
ATOM 1266 C C . ASP A 1 151 ? -4.361 -4.590 5.765 1.00 88.88 151 ASP A C 1
ATOM 1268 O O . ASP A 1 151 ? -5.434 -5.186 5.587 1.00 88.88 151 ASP A O 1
ATOM 1272 N N . ALA A 1 152 ? -3.763 -3.906 4.782 1.00 92.62 152 ALA A N 1
ATOM 1273 C CA . ALA A 1 152 ? -4.245 -3.860 3.407 1.00 92.62 152 ALA A CA 1
ATOM 1274 C C . ALA A 1 152 ? -4.307 -5.273 2.809 1.00 92.62 152 ALA A C 1
ATOM 1276 O O . ALA A 1 152 ? -3.361 -6.064 2.899 1.00 92.62 152 ALA A O 1
ATOM 1277 N N . LYS A 1 153 ? -5.447 -5.585 2.187 1.00 95.88 153 LYS A N 1
ATOM 1278 C CA . LYS A 1 153 ? -5.741 -6.893 1.578 1.00 95.88 153 LYS A CA 1
ATOM 1279 C C . LYS A 1 153 ? -5.805 -6.820 0.061 1.00 95.88 153 LYS A C 1
ATOM 1281 O O . LYS A 1 153 ? -5.578 -7.839 -0.594 1.00 95.88 153 LYS A O 1
ATOM 1286 N N . ILE A 1 154 ? -6.128 -5.650 -0.480 1.00 95.56 154 ILE A N 1
ATOM 1287 C CA . ILE A 1 154 ? -6.283 -5.414 -1.912 1.00 95.56 154 ILE A CA 1
ATOM 1288 C C . ILE A 1 154 ? -5.309 -4.314 -2.312 1.00 95.56 154 ILE A C 1
ATOM 1290 O O . ILE A 1 154 ? -5.293 -3.255 -1.688 1.00 95.56 154 ILE A O 1
ATOM 1294 N N . PHE A 1 155 ? -4.529 -4.569 -3.355 1.00 94.56 155 PHE A N 1
ATOM 1295 C CA . PHE A 1 155 ? -3.668 -3.575 -3.979 1.00 94.56 155 PHE A CA 1
ATOM 1296 C C . PHE A 1 155 ? -4.026 -3.429 -5.455 1.00 94.56 155 PHE A C 1
ATOM 1298 O O . PHE A 1 155 ? -4.092 -4.428 -6.172 1.00 94.56 155 PHE A O 1
ATOM 1305 N N . GLU A 1 156 ? -4.265 -2.202 -5.902 1.00 93.06 156 GLU A N 1
ATOM 1306 C CA . GLU A 1 156 ? -4.673 -1.892 -7.272 1.00 93.06 156 GLU A CA 1
ATOM 1307 C C . GLU A 1 156 ? -3.683 -0.950 -7.950 1.00 93.06 156 GLU A C 1
ATOM 1309 O O . GLU A 1 156 ? -3.377 0.119 -7.433 1.00 93.06 156 GLU A O 1
ATOM 1314 N N . PHE A 1 157 ? -3.228 -1.326 -9.143 1.00 90.50 157 PHE A N 1
ATOM 1315 C CA . PHE A 1 157 ? -2.545 -0.408 -10.047 1.00 90.50 157 PHE A CA 1
ATOM 1316 C C . PHE A 1 157 ? -3.570 0.376 -10.872 1.00 90.50 157 PHE A C 1
ATOM 1318 O O . PHE A 1 157 ? -4.437 -0.222 -11.512 1.00 90.50 157 PHE A O 1
ATOM 1325 N N . THR A 1 158 ? -3.442 1.703 -10.900 1.00 84.38 158 THR A N 1
ATOM 1326 C CA . THR A 1 158 ? -4.341 2.586 -11.657 1.00 84.38 158 THR A CA 1
ATOM 1327 C C . THR A 1 158 ? -4.206 2.440 -13.170 1.00 84.38 158 THR A C 1
ATOM 1329 O O . THR A 1 158 ? -3.264 1.864 -13.725 1.00 84.38 158 THR A O 1
ATOM 1332 N N . ASN A 1 159 ? -5.160 3.049 -13.870 1.00 69.25 159 ASN A N 1
ATOM 1333 C CA . ASN A 1 159 ? -5.216 3.078 -15.324 1.00 69.25 159 ASN A CA 1
ATOM 1334 C C . ASN A 1 159 ? -4.054 3.838 -15.980 1.00 69.25 159 ASN A C 1
ATOM 1336 O O . ASN A 1 159 ? -3.686 3.513 -17.109 1.00 69.25 159 ASN A O 1
ATOM 1340 N N . ASP A 1 160 ? -3.415 4.780 -15.291 1.00 70.31 160 ASP A N 1
ATOM 1341 C CA . ASP A 1 160 ? -2.289 5.545 -15.849 1.00 70.31 160 ASP A CA 1
ATOM 1342 C C . ASP A 1 160 ? -1.024 4.687 -16.019 1.00 70.31 160 ASP A C 1
ATOM 1344 O O . ASP A 1 160 ? -0.160 4.948 -16.867 1.00 70.31 160 ASP A O 1
ATOM 1348 N N . LEU A 1 161 ? -0.956 3.563 -15.302 1.00 74.88 161 LEU A N 1
ATOM 1349 C CA . LEU A 1 161 ? 0.072 2.542 -15.471 1.00 74.88 161 LEU A CA 1
ATOM 1350 C C . LEU A 1 161 ? -0.173 1.607 -16.663 1.00 74.88 161 LEU A C 1
ATOM 1352 O O . LEU A 1 161 ? 0.704 0.800 -16.985 1.00 74.88 161 LEU A O 1
ATOM 1356 N N . ARG A 1 162 ? -1.292 1.739 -17.392 1.00 73.56 162 ARG A N 1
ATOM 1357 C CA . ARG A 1 162 ? -1.627 0.862 -18.529 1.00 73.56 162 ARG A CA 1
ATOM 1358 C C . ARG A 1 162 ? -0.529 0.772 -19.580 1.00 73.56 162 ARG A C 1
ATOM 1360 O O . ARG A 1 162 ? -0.244 -0.300 -20.104 1.00 73.56 162 ARG A O 1
ATOM 1367 N N . LYS A 1 163 ? 0.130 1.884 -19.891 1.00 74.56 163 LYS A N 1
ATOM 1368 C CA . LYS A 1 163 ? 1.198 1.915 -20.907 1.00 74.56 163 LYS A CA 1
ATOM 1369 C C . LYS A 1 163 ? 2.555 1.450 -20.362 1.00 74.56 163 LYS A C 1
ATOM 1371 O O . LYS A 1 163 ? 3.550 1.470 -21.083 1.00 74.56 163 LYS A O 1
ATOM 1376 N N . LYS A 1 164 ? 2.613 1.042 -19.091 1.00 80.31 164 LYS A N 1
ATOM 1377 C CA . LYS A 1 164 ? 3.838 0.787 -18.326 1.00 80.31 164 LYS A CA 1
ATOM 1378 C C . LYS A 1 164 ? 3.871 -0.645 -17.760 1.00 80.31 164 LYS A C 1
ATOM 1380 O O . LYS A 1 164 ? 4.431 -0.868 -16.692 1.00 80.31 164 LYS A O 1
ATOM 1385 N N . SER A 1 165 ? 3.355 -1.640 -18.490 1.00 78.75 165 SER A N 1
ATOM 1386 C CA . SER A 1 165 ? 3.268 -3.049 -18.049 1.00 78.75 165 SER A CA 1
ATOM 1387 C C . SER A 1 165 ? 4.598 -3.637 -17.542 1.00 78.75 165 SER A C 1
ATOM 1389 O O . SER A 1 165 ? 4.621 -4.349 -16.544 1.00 78.75 165 SER A O 1
ATOM 1391 N N . LEU A 1 166 ? 5.736 -3.295 -18.164 1.00 80.31 166 LEU A N 1
ATOM 1392 C CA . LEU A 1 166 ? 7.067 -3.739 -17.706 1.00 80.31 166 LEU A CA 1
ATOM 1393 C C . LEU A 1 166 ? 7.502 -3.116 -16.371 1.00 80.31 166 LEU A C 1
ATOM 1395 O O . LEU A 1 166 ? 8.340 -3.687 -15.675 1.00 80.31 166 LEU A O 1
ATOM 1399 N N . LEU A 1 167 ? 6.993 -1.928 -16.037 1.00 84.88 167 LEU A N 1
ATOM 1400 C CA . LEU A 1 167 ? 7.192 -1.342 -14.716 1.00 84.88 167 LEU A CA 1
ATOM 1401 C C . LEU A 1 167 ? 6.342 -2.100 -13.698 1.00 84.88 167 LEU A C 1
ATOM 1403 O O . LEU A 1 167 ? 6.902 -2.554 -12.714 1.00 84.88 167 LEU A O 1
ATOM 1407 N N . ILE A 1 168 ? 5.051 -2.320 -13.973 1.00 87.19 168 ILE A N 1
ATOM 1408 C CA . ILE A 1 168 ? 4.155 -3.105 -13.101 1.00 87.19 168 ILE A CA 1
ATOM 1409 C C . ILE A 1 168 ? 4.783 -4.461 -12.756 1.00 87.19 168 ILE A C 1
ATOM 1411 O O . ILE A 1 168 ? 4.845 -4.833 -11.590 1.00 87.19 168 ILE A O 1
ATOM 1415 N N . LEU A 1 169 ? 5.307 -5.171 -13.758 1.00 83.69 169 LEU A N 1
ATOM 1416 C CA . LEU A 1 169 ? 5.993 -6.452 -13.568 1.00 83.69 169 LEU A CA 1
ATOM 1417 C C . LEU A 1 169 ? 7.186 -6.361 -12.622 1.00 83.69 169 LEU A C 1
ATOM 1419 O O . LEU A 1 169 ? 7.315 -7.172 -11.708 1.00 83.69 169 LEU A O 1
ATOM 1423 N N . TYR A 1 170 ? 8.044 -5.365 -12.844 1.00 87.06 170 TYR A N 1
ATOM 1424 C CA . TYR A 1 170 ? 9.186 -5.124 -11.976 1.00 87.06 170 TYR A CA 1
ATOM 1425 C C . TYR A 1 170 ? 8.731 -4.846 -10.541 1.00 87.06 170 TYR A C 1
ATOM 1427 O O . TYR A 1 170 ? 9.263 -5.438 -9.610 1.00 87.06 170 TYR A O 1
ATOM 1435 N N . LEU A 1 171 ? 7.730 -3.979 -10.367 1.00 89.88 171 LEU A N 1
ATOM 1436 C CA . LEU A 1 171 ? 7.213 -3.621 -9.050 1.00 89.88 171 LEU A CA 1
ATOM 1437 C C . LEU A 1 171 ? 6.643 -4.846 -8.338 1.00 89.88 171 LEU A C 1
ATOM 1439 O O . LEU A 1 171 ? 7.052 -5.120 -7.220 1.00 89.88 171 LEU A O 1
ATOM 1443 N N . LEU A 1 172 ? 5.793 -5.635 -9.000 1.00 89.06 172 LEU A N 1
ATOM 1444 C CA . LEU A 1 172 ? 5.233 -6.859 -8.424 1.00 89.06 172 LEU A CA 1
ATOM 1445 C C . LEU A 1 172 ? 6.320 -7.819 -7.931 1.00 89.06 172 LEU A C 1
ATOM 1447 O O . LEU A 1 172 ? 6.249 -8.269 -6.792 1.00 89.06 172 LEU A O 1
ATOM 1451 N N . MET A 1 173 ? 7.358 -8.055 -8.741 1.00 87.06 173 MET A N 1
ATOM 1452 C CA . MET A 1 173 ? 8.475 -8.939 -8.386 1.00 87.06 173 MET A CA 1
ATOM 1453 C C . MET A 1 173 ? 9.231 -8.494 -7.126 1.00 87.06 173 MET A C 1
ATOM 1455 O O . MET A 1 173 ? 9.809 -9.325 -6.426 1.00 87.06 173 MET A O 1
ATOM 1459 N N . HIS A 1 174 ? 9.244 -7.192 -6.845 1.00 91.25 174 HIS A N 1
ATOM 1460 C CA . HIS A 1 174 ? 9.968 -6.596 -5.725 1.00 91.25 174 HIS A CA 1
ATOM 1461 C C . HIS A 1 174 ? 9.052 -6.110 -4.591 1.00 91.25 174 HIS A C 1
ATOM 1463 O O . HIS A 1 174 ? 9.543 -5.609 -3.576 1.00 91.25 174 HIS A O 1
ATOM 1469 N N . MET A 1 175 ? 7.737 -6.277 -4.726 1.00 92.50 175 MET A N 1
ATOM 1470 C CA . MET A 1 175 ? 6.773 -5.936 -3.689 1.00 92.50 175 MET A CA 1
ATOM 1471 C C . MET A 1 175 ? 6.851 -6.926 -2.532 1.00 92.50 175 MET A C 1
ATOM 1473 O O . MET A 1 175 ? 6.886 -8.138 -2.737 1.00 92.50 175 MET A O 1
ATOM 1477 N N . ASN A 1 176 ? 6.810 -6.405 -1.308 1.00 94.56 176 ASN A N 1
ATOM 1478 C CA . ASN A 1 176 ? 6.760 -7.195 -0.087 1.00 94.56 176 ASN A CA 1
ATOM 1479 C C . ASN A 1 176 ? 5.651 -6.680 0.831 1.00 94.56 176 ASN A C 1
ATOM 1481 O O . ASN A 1 176 ? 5.697 -5.537 1.284 1.00 94.56 176 ASN A O 1
ATOM 1485 N N . HIS A 1 177 ? 4.660 -7.525 1.113 1.00 95.81 177 HIS A N 1
ATOM 1486 C CA . HIS A 1 177 ? 3.585 -7.197 2.043 1.00 95.81 177 HIS A CA 1
ATOM 1487 C C . HIS A 1 177 ? 2.923 -8.456 2.605 1.00 95.81 177 HIS A C 1
ATOM 1489 O O . HIS A 1 177 ? 2.514 -9.349 1.863 1.00 95.81 177 HIS A O 1
ATOM 1495 N N . GLN A 1 178 ? 2.736 -8.507 3.924 1.00 96.06 178 GLN A N 1
ATOM 1496 C CA . GLN A 1 178 ? 2.291 -9.724 4.617 1.00 96.06 178 GLN A CA 1
ATOM 1497 C C . GLN A 1 178 ? 0.801 -10.046 4.442 1.00 96.06 178 GLN A C 1
ATOM 1499 O O . GLN A 1 178 ? 0.383 -11.184 4.663 1.00 96.06 178 GLN A O 1
ATOM 1504 N N . ASN A 1 179 ? -0.012 -9.051 4.082 1.00 96.06 179 ASN A N 1
ATOM 1505 C CA . ASN A 1 179 ? -1.471 -9.157 4.140 1.00 96.06 179 ASN A CA 1
ATOM 1506 C C . ASN A 1 179 ? -2.190 -9.015 2.796 1.00 96.06 179 ASN A C 1
ATOM 1508 O O . ASN A 1 179 ? -3.382 -9.327 2.735 1.00 96.06 179 ASN A O 1
ATOM 1512 N N . ILE A 1 180 ? -1.486 -8.631 1.723 1.00 96.19 180 ILE A N 1
ATOM 1513 C CA . ILE A 1 180 ? -2.102 -8.509 0.398 1.00 96.19 180 ILE A CA 1
ATOM 1514 C C . ILE A 1 180 ? -2.515 -9.902 -0.085 1.00 96.19 180 ILE A C 1
ATOM 1516 O O . ILE A 1 180 ? -1.703 -10.823 -0.156 1.00 96.19 180 ILE A O 1
ATOM 1520 N N . LYS A 1 181 ? -3.801 -10.036 -0.411 1.00 95.38 181 LYS A N 1
ATOM 1521 C CA . LYS A 1 181 ? -4.424 -11.251 -0.949 1.00 95.38 181 LYS A CA 1
ATOM 1522 C C . LYS A 1 181 ? -4.789 -11.090 -2.416 1.00 95.38 181 LYS A C 1
ATOM 1524 O O . LYS A 1 181 ? -4.649 -12.031 -3.192 1.00 95.38 181 LYS A O 1
ATOM 1529 N N . ARG A 1 182 ? -5.226 -9.883 -2.784 1.00 94.06 182 ARG A N 1
ATOM 1530 C CA . ARG A 1 182 ? -5.696 -9.546 -4.123 1.00 94.06 182 ARG A CA 1
ATOM 1531 C C . ARG A 1 182 ? -4.828 -8.464 -4.748 1.00 94.06 182 ARG A C 1
ATOM 1533 O O . ARG A 1 182 ? -4.616 -7.420 -4.135 1.00 94.06 182 ARG A O 1
ATOM 1540 N N . ILE A 1 183 ? -4.400 -8.699 -5.983 1.00 92.31 183 ILE A N 1
ATOM 1541 C CA . ILE A 1 183 ? -3.781 -7.689 -6.845 1.00 92.31 183 ILE A CA 1
ATOM 1542 C C . ILE A 1 183 ? -4.750 -7.379 -7.979 1.00 92.31 183 ILE A C 1
ATOM 1544 O O . ILE A 1 183 ? -5.196 -8.300 -8.661 1.00 92.31 183 ILE A O 1
ATOM 1548 N N . LYS A 1 184 ? -5.042 -6.099 -8.207 1.00 91.25 184 LYS A N 1
ATOM 1549 C CA . LYS A 1 184 ? -5.753 -5.624 -9.394 1.00 91.25 184 LYS A CA 1
ATOM 1550 C C . LYS A 1 184 ? -4.775 -4.939 -10.344 1.00 91.25 184 LYS A C 1
ATOM 1552 O O . LYS A 1 184 ? -4.012 -4.064 -9.933 1.00 91.25 184 LYS A O 1
ATOM 1557 N N . ILE A 1 185 ? -4.782 -5.353 -11.604 1.00 87.12 185 ILE A N 1
ATOM 1558 C CA . ILE A 1 185 ? -3.908 -4.832 -12.660 1.00 87.12 185 ILE A CA 1
ATOM 1559 C C . ILE A 1 185 ? -4.732 -4.421 -13.880 1.00 87.12 185 ILE A C 1
ATOM 1561 O O . ILE A 1 185 ? -5.735 -5.070 -14.175 1.00 87.12 185 ILE A O 1
ATOM 1565 N N . PRO A 1 186 ? -4.303 -3.406 -14.642 1.00 83.75 186 PRO A N 1
ATOM 1566 C CA . PRO A 1 186 ? -4.921 -3.102 -15.923 1.00 83.75 186 PRO A CA 1
ATOM 1567 C C . PRO A 1 186 ? -4.740 -4.237 -16.940 1.00 83.75 186 PRO A C 1
ATOM 1569 O O . PRO A 1 186 ? -3.707 -4.906 -16.973 1.00 83.75 186 PRO A O 1
ATOM 1572 N N . ASP A 1 187 ? -5.717 -4.412 -17.822 1.00 76.25 187 ASP A N 1
ATOM 1573 C CA . ASP A 1 187 ? -5.725 -5.407 -18.902 1.00 76.25 187 ASP A CA 1
ATOM 1574 C C . ASP A 1 187 ? -4.537 -5.335 -19.874 1.00 76.25 187 ASP A C 1
ATOM 1576 O O . ASP A 1 187 ? -4.076 -6.357 -20.394 1.00 76.25 187 ASP A O 1
ATOM 1580 N N . THR A 1 188 ? -3.967 -4.147 -20.057 1.00 73.44 188 THR A N 1
ATOM 1581 C CA . THR A 1 188 ? -2.751 -3.930 -20.849 1.00 73.44 188 THR A CA 1
ATOM 1582 C C . THR A 1 188 ? -1.520 -4.655 -20.306 1.00 73.44 188 THR A C 1
ATOM 1584 O O . THR A 1 188 ? -0.537 -4.849 -21.030 1.00 73.44 188 THR A O 1
ATOM 1587 N N . PHE A 1 189 ? -1.550 -5.077 -19.042 1.00 72.44 189 PHE A N 1
ATOM 1588 C CA . PHE A 1 189 ? -0.545 -5.965 -18.472 1.00 72.44 189 PHE A CA 1
ATOM 1589 C C . PHE A 1 189 ? -0.488 -7.301 -19.218 1.00 72.44 189 PHE A C 1
ATOM 1591 O O . PHE A 1 189 ? 0.587 -7.861 -19.415 1.00 72.44 189 PHE A O 1
ATOM 1598 N N . VAL A 1 190 ? -1.647 -7.797 -19.652 1.00 67.62 190 VAL A N 1
ATOM 1599 C CA . VAL A 1 190 ? -1.783 -9.111 -20.278 1.00 67.62 190 VAL A CA 1
ATOM 1600 C C . VAL A 1 190 ? -1.542 -9.019 -21.790 1.00 67.62 190 VAL A C 1
ATOM 1602 O O . VAL A 1 190 ? -0.947 -9.915 -22.386 1.00 67.62 190 VAL A O 1
ATOM 1605 N N . SER A 1 191 ? -1.968 -7.930 -22.437 1.00 65.69 191 SER A N 1
ATOM 1606 C CA . SER A 1 191 ? -1.889 -7.790 -23.900 1.00 65.69 191 SER A CA 1
ATOM 1607 C C . SER A 1 191 ? -0.498 -7.419 -24.415 1.00 65.69 191 SER A C 1
ATOM 1609 O O . SER A 1 191 ? -0.075 -7.912 -25.464 1.00 65.69 191 SER A O 1
ATOM 1611 N N . CYS A 1 192 ? 0.245 -6.600 -23.675 1.00 58.88 192 CYS A N 1
ATOM 1612 C CA . CYS A 1 192 ? 1.555 -6.128 -24.087 1.00 58.88 192 CYS A CA 1
ATOM 1613 C C . CYS A 1 192 ? 2.644 -6.926 -23.356 1.00 58.88 192 CYS A C 1
ATOM 1615 O O . CYS A 1 192 ? 2.731 -6.885 -22.135 1.00 58.88 192 CYS A O 1
ATOM 1617 N N . TYR A 1 193 ? 3.534 -7.578 -24.111 1.00 58.12 193 TYR A N 1
ATOM 1618 C CA . TYR A 1 193 ? 4.828 -8.101 -23.638 1.00 58.12 193 TYR A CA 1
ATOM 1619 C C . TYR A 1 193 ? 4.908 -9.525 -23.054 1.00 58.12 193 TYR A C 1
ATOM 1621 O O . TYR A 1 193 ? 5.941 -9.835 -22.472 1.00 58.12 193 TYR A O 1
ATOM 1629 N N . MET A 1 194 ? 3.960 -10.442 -23.294 1.00 58.56 194 MET A N 1
ATOM 1630 C CA . MET A 1 194 ? 4.108 -11.861 -22.871 1.00 58.56 194 MET A CA 1
ATOM 1631 C C . MET A 1 194 ? 5.425 -12.520 -23.319 1.00 58.56 194 MET A C 1
ATOM 1633 O O . MET A 1 194 ? 6.053 -13.268 -22.574 1.00 58.56 194 MET A O 1
ATOM 1637 N N . ASP A 1 195 ? 5.884 -12.213 -24.532 1.00 60.16 195 ASP A N 1
ATOM 1638 C CA . ASP A 1 195 ? 7.116 -12.801 -25.068 1.00 60.16 195 ASP A CA 1
ATOM 1639 C C . ASP A 1 195 ? 8.381 -12.204 -24.419 1.00 60.16 195 ASP A C 1
ATOM 1641 O O . ASP A 1 195 ? 9.424 -12.853 -24.382 1.00 60.16 195 ASP A O 1
ATOM 1645 N N . LYS A 1 196 ? 8.293 -10.982 -23.877 1.00 60.25 196 LYS A N 1
ATOM 1646 C CA . LYS A 1 196 ? 9.367 -10.331 -23.109 1.00 60.25 196 LYS A CA 1
ATOM 1647 C C . LYS A 1 196 ? 9.310 -10.735 -21.635 1.00 60.25 196 LYS A C 1
ATOM 1649 O O . LYS A 1 196 ? 10.348 -10.994 -21.044 1.00 60.25 196 LYS A O 1
ATOM 1654 N N . TYR A 1 197 ? 8.103 -10.894 -21.095 1.00 61.47 197 TYR A N 1
ATOM 1655 C CA . TYR A 1 197 ? 7.814 -11.474 -19.787 1.00 61.47 197 TYR A CA 1
ATOM 1656 C C . TYR A 1 197 ? 8.485 -12.843 -19.637 1.00 61.47 197 TYR A C 1
ATOM 1658 O O . TYR A 1 197 ? 9.322 -13.009 -18.759 1.00 61.47 197 TYR A O 1
ATOM 1666 N N . ASN A 1 198 ? 8.226 -13.769 -20.567 1.00 59.59 198 ASN A N 1
ATOM 1667 C CA . ASN A 1 198 ? 8.793 -15.123 -20.530 1.00 59.59 198 ASN A CA 1
ATOM 1668 C C . ASN A 1 198 ? 10.326 -15.158 -20.637 1.00 59.59 198 ASN A C 1
ATOM 1670 O O . ASN A 1 198 ? 10.942 -16.148 -20.253 1.00 59.59 198 ASN A O 1
ATOM 1674 N N . LYS A 1 199 ? 10.940 -14.112 -21.203 1.00 63.28 199 LYS A N 1
ATOM 1675 C CA . LYS A 1 199 ? 12.394 -14.018 -21.389 1.00 63.28 199 LYS A CA 1
ATOM 1676 C C . LYS A 1 199 ? 13.102 -13.318 -20.230 1.00 63.28 199 LYS A C 1
ATOM 1678 O O . LYS A 1 199 ? 14.212 -13.707 -19.894 1.00 63.28 199 LYS A O 1
ATOM 1683 N N . GLU A 1 200 ? 12.500 -12.270 -19.670 1.00 59.62 200 GLU A N 1
ATOM 1684 C CA . GLU A 1 200 ? 13.138 -11.398 -18.673 1.00 59.62 200 GLU A CA 1
ATOM 1685 C C . GLU A 1 200 ? 12.759 -11.749 -17.231 1.00 59.62 200 GLU A C 1
ATOM 1687 O O . GLU A 1 200 ? 13.541 -11.483 -16.321 1.00 59.62 200 GLU A O 1
ATOM 1692 N N . PHE A 1 201 ? 11.589 -12.348 -17.007 1.00 57.97 201 PHE A N 1
ATOM 1693 C CA . PHE A 1 201 ? 11.059 -12.584 -15.669 1.00 57.97 201 PHE A CA 1
ATOM 1694 C C . PHE A 1 201 ? 10.861 -14.081 -15.443 1.00 57.97 201 PHE A C 1
ATOM 1696 O O . PHE A 1 201 ? 9.951 -14.711 -15.979 1.00 57.97 201 PHE A O 1
ATOM 1703 N N . ASN A 1 202 ? 11.766 -14.653 -14.652 1.00 56.38 202 ASN A N 1
ATOM 1704 C CA . ASN A 1 202 ? 11.679 -16.037 -14.207 1.00 56.38 202 ASN A CA 1
ATOM 1705 C C . ASN A 1 202 ? 10.558 -16.192 -13.155 1.00 56.38 202 ASN A C 1
ATOM 1707 O O . ASN A 1 202 ? 10.050 -15.206 -12.618 1.00 56.38 202 ASN A O 1
ATOM 1711 N N . TYR A 1 203 ? 10.166 -17.431 -12.859 1.00 61.28 203 TYR A N 1
ATOM 1712 C CA . TYR A 1 203 ? 9.135 -17.759 -11.865 1.00 61.28 203 TYR A CA 1
ATOM 1713 C C . TYR A 1 203 ? 9.311 -16.995 -10.534 1.00 61.28 203 TYR A C 1
ATOM 1715 O O . TYR A 1 203 ? 10.424 -16.900 -10.024 1.00 61.28 203 TYR A O 1
ATOM 1723 N N . GLY A 1 204 ? 8.210 -16.507 -9.940 1.00 72.88 204 GLY A N 1
ATOM 1724 C CA . GLY A 1 204 ? 8.219 -15.943 -8.577 1.00 72.88 204 GLY A CA 1
ATOM 1725 C C . GLY A 1 204 ? 7.808 -14.474 -8.416 1.00 72.88 204 GLY A C 1
ATOM 1726 O O . GLY A 1 204 ? 8.149 -13.863 -7.409 1.00 72.88 204 GLY A O 1
ATOM 1727 N N . ILE A 1 205 ? 7.056 -13.904 -9.361 1.00 81.81 205 ILE A N 1
ATOM 1728 C CA . ILE A 1 205 ? 6.623 -12.490 -9.332 1.00 81.81 205 ILE A CA 1
ATOM 1729 C C . ILE A 1 205 ? 5.868 -12.107 -8.054 1.00 81.81 205 ILE A C 1
ATOM 1731 O O . ILE A 1 205 ? 5.929 -10.963 -7.638 1.00 81.81 205 ILE A O 1
ATOM 1735 N N . PHE A 1 206 ? 5.184 -13.047 -7.406 1.00 86.88 206 PHE A N 1
ATOM 1736 C CA . PHE A 1 206 ? 4.416 -12.779 -6.188 1.00 86.88 206 PHE A CA 1
ATOM 1737 C C . PHE A 1 206 ? 5.096 -13.309 -4.915 1.00 86.88 206 PHE A C 1
ATOM 1739 O O . PHE A 1 206 ? 4.451 -13.411 -3.878 1.00 86.88 206 PHE A O 1
ATOM 1746 N N . ASN A 1 207 ? 6.388 -13.660 -4.961 1.00 88.56 207 ASN A N 1
ATOM 1747 C CA . ASN A 1 207 ? 7.078 -14.297 -3.829 1.00 88.56 207 ASN A CA 1
ATOM 1748 C C . ASN A 1 207 ? 7.129 -13.424 -2.565 1.00 88.56 207 ASN A C 1
ATOM 1750 O O . ASN A 1 207 ? 7.162 -13.962 -1.461 1.00 88.56 207 ASN A O 1
ATOM 1754 N N . GLY A 1 208 ? 7.120 -12.096 -2.703 1.00 91.56 208 GLY A N 1
ATOM 1755 C CA . GLY A 1 208 ? 7.049 -11.185 -1.556 1.00 91.56 208 GLY A CA 1
ATOM 1756 C C . GLY A 1 208 ? 5.638 -11.005 -0.976 1.00 91.56 208 GLY A C 1
ATOM 1757 O O . GLY A 1 208 ? 5.462 -10.267 -0.010 1.00 91.56 208 GLY A O 1
ATOM 1758 N N . LEU A 1 209 ? 4.624 -11.680 -1.527 1.00 94.50 209 LEU A N 1
ATOM 1759 C CA . LEU A 1 209 ? 3.228 -11.582 -1.100 1.00 94.50 209 LEU A CA 1
ATOM 1760 C C . LEU A 1 209 ? 2.722 -12.951 -0.603 1.00 94.50 209 LEU A C 1
ATOM 1762 O O . LEU A 1 209 ? 2.006 -13.651 -1.318 1.00 94.50 209 LEU A O 1
ATOM 1766 N N . PRO A 1 210 ? 3.050 -13.367 0.633 1.00 93.88 210 PRO A N 1
ATOM 1767 C CA . PRO A 1 210 ? 2.798 -14.730 1.114 1.00 93.88 210 PRO A CA 1
ATOM 1768 C C . PRO A 1 210 ? 1.314 -15.122 1.198 1.00 93.88 210 PRO A C 1
ATOM 1770 O O . PRO A 1 210 ? 0.997 -16.309 1.193 1.00 93.88 210 PRO A O 1
ATOM 1773 N N . LYS A 1 211 ? 0.397 -14.150 1.294 1.00 94.94 211 LYS A N 1
ATOM 1774 C CA . LYS A 1 211 ? -1.058 -14.391 1.343 1.00 94.94 211 LYS A CA 1
ATOM 1775 C C . LYS A 1 211 ? -1.760 -14.149 0.006 1.00 94.94 211 LYS A C 1
ATOM 1777 O O . LYS A 1 211 ? -2.985 -14.274 -0.046 1.00 94.94 211 LYS A O 1
ATOM 1782 N N . PHE A 1 212 ? -1.014 -13.799 -1.041 1.00 92.50 212 PHE A N 1
ATOM 1783 C CA . PHE A 1 212 ? -1.567 -13.551 -2.363 1.00 92.50 212 PHE A CA 1
ATOM 1784 C C . PHE A 1 212 ? -2.255 -14.803 -2.897 1.00 92.50 212 PHE A C 1
ATOM 1786 O O . PHE A 1 212 ? -1.681 -15.887 -2.858 1.00 92.50 212 PHE A O 1
ATOM 1793 N N . ASN A 1 213 ? -3.488 -14.656 -3.376 1.00 88.44 213 ASN A N 1
ATOM 1794 C CA . ASN A 1 213 ? -4.247 -15.761 -3.951 1.00 88.44 213 ASN A CA 1
ATOM 1795 C C . ASN A 1 213 ? -5.207 -15.376 -5.084 1.00 88.44 213 ASN A C 1
ATOM 1797 O O . ASN A 1 213 ? -5.827 -16.266 -5.673 1.00 88.44 213 ASN A O 1
ATOM 1801 N N . GLU A 1 214 ? -5.327 -14.086 -5.397 1.00 88.56 214 GLU A N 1
ATOM 1802 C CA . GLU A 1 214 ? -6.292 -13.584 -6.368 1.00 88.56 214 GLU A CA 1
ATOM 1803 C C . GLU A 1 214 ? -5.682 -12.483 -7.239 1.00 88.56 214 GLU A C 1
ATOM 1805 O O . GLU A 1 214 ? -5.329 -11.405 -6.759 1.00 88.56 214 GLU A O 1
ATOM 1810 N N . LEU A 1 215 ? -5.594 -12.742 -8.543 1.00 86.81 215 LEU A N 1
ATOM 1811 C CA . LEU A 1 215 ? -5.264 -11.728 -9.542 1.00 86.81 215 LEU A CA 1
ATOM 1812 C C . LEU A 1 215 ? -6.554 -11.281 -10.227 1.00 86.81 215 LEU A C 1
ATOM 1814 O O . LEU A 1 215 ? -7.303 -12.115 -10.740 1.00 86.81 215 LEU A O 1
ATOM 1818 N N . VAL A 1 216 ? -6.794 -9.976 -10.257 1.00 86.25 216 VAL A N 1
ATOM 1819 C CA . VAL A 1 216 ? -7.911 -9.367 -10.976 1.00 86.25 216 VAL A CA 1
ATOM 1820 C C . VAL A 1 216 ? -7.365 -8.526 -12.112 1.00 86.25 216 VAL A C 1
ATOM 1822 O O . VAL A 1 216 ? -6.463 -7.708 -11.921 1.00 86.25 216 VAL A O 1
ATOM 1825 N N . ILE A 1 217 ? -7.923 -8.735 -13.297 1.00 81.25 217 ILE A N 1
ATOM 1826 C CA . ILE A 1 217 ? -7.601 -7.944 -14.478 1.00 81.25 217 ILE A CA 1
ATOM 1827 C C . ILE A 1 217 ? -8.747 -6.958 -14.7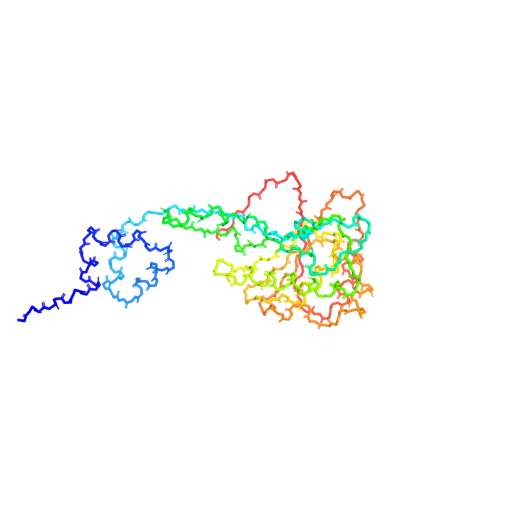01 1.00 81.25 217 ILE A C 1
ATOM 1829 O O . ILE A 1 217 ? -9.876 -7.366 -14.979 1.00 81.25 217 ILE A O 1
ATOM 1833 N N . ASN A 1 218 ? -8.446 -5.669 -14.565 1.00 78.38 218 ASN A N 1
ATOM 1834 C CA . ASN A 1 218 ? -9.379 -4.574 -14.788 1.00 78.38 218 ASN A CA 1
ATOM 1835 C C . ASN A 1 218 ? -9.436 -4.262 -16.284 1.00 78.38 218 ASN A C 1
ATOM 1837 O O . ASN A 1 218 ? -8.481 -3.730 -16.860 1.00 78.38 218 ASN A O 1
ATOM 1841 N N . ILE A 1 219 ? -10.566 -4.604 -16.900 1.00 71.38 219 ILE A N 1
ATOM 1842 C CA . ILE A 1 219 ? -10.836 -4.362 -18.317 1.00 71.38 219 ILE A CA 1
ATOM 1843 C C . ILE A 1 219 ? -11.587 -3.040 -18.453 1.00 71.38 219 ILE A C 1
ATOM 1845 O O . ILE A 1 219 ? -12.668 -2.878 -17.885 1.00 71.38 219 ILE A O 1
ATOM 1849 N N . ASP A 1 220 ? -11.038 -2.113 -19.236 1.00 66.19 220 ASP A N 1
ATOM 1850 C CA . ASP A 1 220 ? -11.709 -0.862 -19.582 1.00 66.19 220 ASP A CA 1
ATOM 1851 C C . ASP A 1 220 ? -12.041 -0.821 -21.069 1.00 66.19 220 ASP A C 1
ATOM 1853 O O . ASP A 1 220 ? -11.170 -0.851 -21.939 1.00 66.19 220 ASP A O 1
ATOM 1857 N N . TYR A 1 221 ? -13.339 -0.727 -21.333 1.00 55.19 221 TYR A N 1
ATOM 1858 C CA . TYR A 1 221 ? -13.936 -0.766 -22.659 1.00 55.19 221 TYR A CA 1
ATOM 1859 C C . TYR A 1 221 ? -13.839 0.557 -23.433 1.00 55.19 221 TYR A C 1
ATOM 1861 O O . TYR A 1 221 ? -14.386 0.645 -24.529 1.00 55.19 221 TYR A O 1
ATOM 1869 N N . ASN A 1 222 ? -13.138 1.574 -22.922 1.00 54.38 222 ASN A N 1
ATOM 1870 C CA . ASN A 1 222 ? -12.943 2.844 -23.633 1.00 54.38 222 ASN A CA 1
ATOM 1871 C C . ASN A 1 222 ? -12.141 2.734 -24.946 1.00 54.38 222 ASN A C 1
ATOM 1873 O O . ASN A 1 222 ? -12.085 3.699 -25.708 1.00 54.38 222 ASN A O 1
ATOM 1877 N N . TYR A 1 223 ? -11.532 1.584 -25.244 1.00 51.31 223 TYR A N 1
ATOM 1878 C CA . TYR A 1 223 ? -10.896 1.328 -26.535 1.00 51.31 223 TYR A CA 1
ATOM 1879 C C . TYR A 1 223 ? -11.839 0.504 -27.427 1.00 51.31 223 TYR A C 1
ATOM 1881 O O . TYR A 1 223 ? -12.220 -0.613 -27.089 1.00 51.31 223 TYR A O 1
ATOM 1889 N N . ASN A 1 224 ? -12.200 1.057 -28.592 1.00 44.53 224 ASN A N 1
ATOM 1890 C CA . ASN A 1 224 ? -13.120 0.468 -29.585 1.00 44.53 224 ASN A CA 1
ATOM 1891 C C . ASN A 1 224 ? -12.664 -0.880 -30.177 1.00 44.53 224 ASN A C 1
ATOM 1893 O O . ASN A 1 224 ? -13.388 -1.501 -30.954 1.00 44.53 224 ASN A O 1
ATOM 1897 N N . GLU A 1 225 ? -11.475 -1.347 -29.825 1.00 51.06 225 GLU A N 1
ATOM 1898 C CA . GLU A 1 225 ? -10.997 -2.673 -30.164 1.00 51.06 225 GLU A CA 1
ATOM 1899 C C . GLU A 1 225 ? -11.140 -3.520 -28.912 1.00 51.06 225 GLU A C 1
ATOM 1901 O O . GLU A 1 225 ? -10.370 -3.333 -27.981 1.00 51.06 225 GLU A O 1
ATOM 1906 N N . LYS A 1 226 ? -12.102 -4.450 -28.868 1.00 52.59 226 LYS A N 1
ATOM 1907 C CA . LYS A 1 226 ? -12.044 -5.547 -27.896 1.00 52.59 226 LYS A CA 1
ATOM 1908 C C . LYS A 1 226 ? -10.784 -6.346 -28.241 1.00 52.59 226 LYS A C 1
ATOM 1910 O O . LYS A 1 226 ? -10.810 -7.047 -29.259 1.00 52.59 226 LYS A O 1
ATOM 1915 N N . PRO A 1 227 ? -9.692 -6.288 -27.457 1.00 54.47 227 PRO A N 1
ATOM 1916 C CA . PRO A 1 227 ? -8.632 -7.269 -27.599 1.00 54.47 227 PRO A CA 1
ATOM 1917 C C . PRO A 1 227 ? -9.268 -8.659 -27.532 1.00 54.47 227 PRO A C 1
ATOM 1919 O O . PRO A 1 227 ? -10.251 -8.871 -26.818 1.00 54.47 227 PRO A O 1
ATOM 1922 N N . ASN A 1 228 ? -8.719 -9.623 -28.267 1.00 61.09 228 ASN A N 1
ATOM 1923 C CA . ASN A 1 228 ? -9.090 -11.023 -28.089 1.00 61.09 228 ASN A CA 1
ATOM 1924 C C . ASN A 1 228 ? -8.547 -11.487 -26.724 1.00 61.09 228 ASN A C 1
ATOM 1926 O O . ASN A 1 228 ? -7.476 -12.097 -26.642 1.00 61.09 228 ASN A O 1
ATOM 1930 N N . TYR A 1 229 ? -9.256 -11.100 -25.658 1.00 60.97 229 TYR A N 1
ATOM 1931 C CA . TYR A 1 229 ? -8.892 -11.347 -24.269 1.00 60.97 229 TYR A CA 1
ATOM 1932 C C . TYR A 1 229 ? -8.724 -12.839 -24.031 1.00 60.97 229 TYR A C 1
ATOM 1934 O O . TYR A 1 229 ? -7.744 -13.211 -23.407 1.00 60.97 229 TYR A O 1
ATOM 1942 N N . ASP A 1 230 ? -9.544 -13.692 -24.650 1.00 63.75 230 ASP A N 1
ATOM 1943 C CA . ASP A 1 230 ? -9.403 -15.147 -24.562 1.00 63.75 230 ASP A CA 1
ATOM 1944 C C . A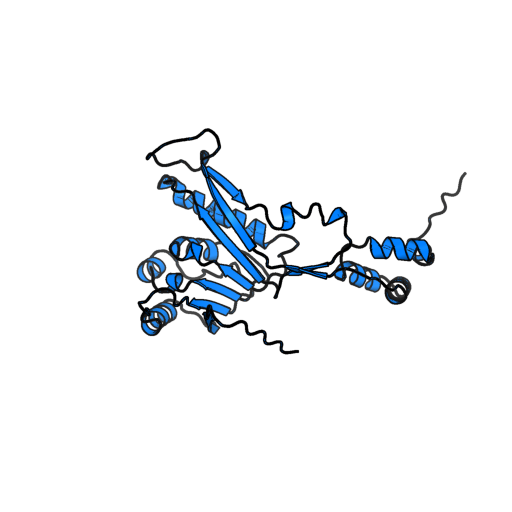SP A 1 230 ? -8.024 -15.616 -25.030 1.00 63.75 230 ASP A C 1
ATOM 1946 O O . ASP A 1 230 ? -7.365 -16.408 -24.361 1.00 63.75 230 ASP A O 1
ATOM 1950 N N . LYS A 1 231 ? -7.529 -15.130 -26.172 1.00 63.31 231 LYS A N 1
ATOM 1951 C CA . LYS A 1 231 ? -6.208 -15.522 -26.688 1.00 63.31 231 LYS A CA 1
ATOM 1952 C C . LYS A 1 231 ? -5.073 -15.020 -25.794 1.00 63.31 231 LYS A C 1
ATOM 1954 O O . LYS A 1 231 ? -4.098 -15.740 -25.569 1.00 63.31 231 LYS A O 1
ATOM 1959 N N . VAL A 1 232 ? -5.196 -13.790 -25.310 1.00 57.91 232 VAL A N 1
ATOM 1960 C CA . VAL A 1 232 ? -4.209 -13.112 -24.464 1.00 57.91 232 VAL A CA 1
ATOM 1961 C C . VAL A 1 232 ? -4.151 -13.750 -23.068 1.00 57.91 232 VAL A C 1
ATOM 1963 O O . VAL A 1 232 ? -3.075 -14.138 -22.612 1.00 57.91 232 VAL A O 1
ATOM 1966 N N . TYR A 1 233 ? -5.311 -13.974 -22.456 1.00 62.97 233 TYR A N 1
ATOM 1967 C CA . TYR A 1 233 ? -5.515 -14.718 -21.219 1.00 62.97 233 TYR A CA 1
ATOM 1968 C C . TYR A 1 233 ? -4.982 -16.144 -21.336 1.00 62.97 233 TYR A C 1
ATOM 1970 O O . TYR A 1 233 ? -4.151 -16.557 -20.538 1.00 62.97 233 TYR A O 1
ATOM 1978 N N . ASN A 1 234 ? -5.356 -16.887 -22.382 1.00 64.25 234 ASN A N 1
ATOM 1979 C CA . ASN A 1 234 ? -4.868 -18.253 -22.577 1.00 64.25 234 ASN A CA 1
ATOM 1980 C C . ASN A 1 234 ? -3.344 -18.314 -22.749 1.00 64.25 234 ASN A C 1
ATOM 1982 O O . ASN A 1 234 ? -2.716 -19.281 -22.319 1.00 64.25 234 ASN A O 1
ATOM 1986 N N . ARG A 1 235 ? -2.723 -17.299 -23.366 1.00 60.09 235 ARG A N 1
ATOM 1987 C CA . ARG A 1 235 ? -1.260 -17.200 -23.462 1.00 60.09 235 ARG A CA 1
ATOM 1988 C C . ARG A 1 235 ? -0.635 -16.923 -22.091 1.00 60.09 235 ARG A C 1
ATOM 1990 O O . ARG A 1 235 ? 0.326 -17.604 -21.746 1.00 60.09 235 ARG A O 1
ATOM 1997 N N . PHE A 1 236 ? -1.212 -16.010 -21.310 1.00 63.53 236 PHE A N 1
ATOM 1998 C CA . PHE A 1 236 ? -0.779 -15.716 -19.941 1.00 63.53 236 PHE A CA 1
ATOM 1999 C C . PHE A 1 236 ? -0.883 -16.933 -19.017 1.00 63.53 236 PHE A C 1
ATOM 2001 O O . PHE A 1 236 ? 0.082 -17.289 -18.339 1.00 63.53 236 PHE A O 1
ATOM 2008 N N . MET A 1 237 ? -2.024 -17.621 -19.057 1.00 62.94 237 MET A N 1
ATOM 2009 C CA . MET A 1 237 ? -2.281 -18.829 -18.274 1.00 62.94 237 MET A CA 1
ATOM 2010 C C . MET A 1 237 ? -1.331 -19.964 -18.641 1.00 62.94 237 MET A C 1
ATOM 2012 O O . MET A 1 237 ? -0.910 -20.712 -17.770 1.00 62.94 237 MET A O 1
ATOM 2016 N N . LYS A 1 238 ? -0.945 -20.083 -19.917 1.00 62.53 238 LYS A N 1
ATOM 2017 C CA . LYS A 1 238 ? 0.057 -21.068 -20.353 1.00 62.53 238 LYS A CA 1
ATOM 2018 C C . LYS A 1 238 ? 1.478 -20.716 -19.914 1.00 62.53 238 LYS A C 1
ATOM 2020 O O . LYS A 1 238 ? 2.271 -21.626 -19.700 1.00 62.53 238 LYS A O 1
ATOM 2025 N N . SER A 1 239 ? 1.814 -19.429 -19.805 1.00 54.69 239 SER A N 1
ATOM 2026 C CA . SER A 1 239 ? 3.123 -18.986 -19.301 1.00 54.69 239 SER A CA 1
ATOM 2027 C C . SER A 1 239 ? 3.244 -19.038 -17.778 1.00 54.69 239 SER A C 1
ATOM 2029 O O . SER A 1 239 ? 4.348 -19.165 -17.253 1.00 54.69 239 SER A O 1
ATOM 2031 N N . MET A 1 240 ? 2.129 -18.938 -17.052 1.00 57.38 240 MET A N 1
ATOM 2032 C CA . MET A 1 240 ? 2.114 -19.013 -15.595 1.00 57.38 240 MET A CA 1
ATOM 2033 C C . MET A 1 240 ? 1.904 -20.453 -15.130 1.00 57.38 240 MET A C 1
ATOM 2035 O O . MET A 1 240 ? 0.815 -21.006 -15.200 1.00 57.38 240 MET A O 1
ATOM 2039 N N . ASN A 1 241 ? 2.951 -21.061 -14.587 1.00 46.38 241 ASN A N 1
ATOM 2040 C CA . ASN A 1 241 ? 2.936 -22.452 -14.132 1.00 46.38 241 ASN A CA 1
ATOM 2041 C C . ASN A 1 241 ? 2.329 -22.607 -12.708 1.00 46.38 241 ASN A C 1
ATOM 2043 O O . ASN A 1 241 ? 2.907 -23.293 -11.869 1.00 46.38 241 ASN A O 1
ATOM 2047 N N . PHE A 1 242 ? 1.203 -21.937 -12.387 1.00 51.81 242 PHE A N 1
ATOM 2048 C CA . PHE A 1 242 ? 0.653 -21.876 -11.014 1.00 51.81 242 PHE A CA 1
ATOM 2049 C C . PHE A 1 242 ? -0.875 -22.049 -10.861 1.00 51.81 242 PHE A C 1
ATOM 2051 O O . PHE A 1 242 ? -1.669 -21.698 -11.728 1.00 51.81 242 PHE A O 1
ATOM 2058 N N . ARG A 1 243 ? -1.258 -22.568 -9.678 1.00 42.16 243 ARG A N 1
ATOM 2059 C CA . ARG A 1 243 ? -2.618 -22.826 -9.161 1.00 42.16 243 ARG A CA 1
ATOM 2060 C C . ARG A 1 243 ? -3.217 -21.586 -8.457 1.00 42.16 243 ARG A C 1
ATOM 2062 O O . ARG A 1 243 ? -3.232 -21.546 -7.231 1.00 42.16 243 ARG A O 1
ATOM 2069 N N . TRP A 1 244 ? -3.717 -20.589 -9.187 1.00 51.34 244 TRP A N 1
ATOM 2070 C CA . TRP A 1 244 ? -4.392 -19.415 -8.591 1.00 51.34 244 TRP A CA 1
ATOM 2071 C C . TRP A 1 244 ? -5.758 -19.144 -9.236 1.00 51.34 244 TRP A C 1
ATOM 2073 O O . TRP A 1 244 ? -5.982 -19.525 -10.384 1.00 51.34 244 TRP A O 1
ATOM 2083 N N . ILE A 1 245 ? -6.672 -18.489 -8.505 1.00 48.28 245 ILE A N 1
ATOM 2084 C CA . ILE A 1 245 ? -7.988 -18.078 -9.023 1.00 48.28 245 ILE A CA 1
ATOM 2085 C C . ILE A 1 245 ? -7.836 -16.702 -9.683 1.00 48.28 245 ILE A C 1
ATOM 2087 O O . ILE A 1 245 ? -7.480 -15.732 -9.015 1.00 48.28 245 ILE A O 1
ATOM 2091 N N . ILE A 1 246 ? -8.122 -16.613 -10.984 1.00 51.84 246 ILE A N 1
ATOM 2092 C CA . ILE A 1 246 ? -8.187 -15.339 -11.713 1.00 51.84 246 ILE A CA 1
ATOM 2093 C C . ILE A 1 246 ? -9.649 -14.958 -11.914 1.00 51.84 246 ILE A C 1
ATOM 2095 O O . ILE A 1 246 ? -10.444 -15.790 -12.352 1.00 51.84 246 ILE A O 1
ATOM 2099 N N . LYS A 1 247 ? -9.994 -13.705 -11.609 1.00 52.22 247 LYS A N 1
ATOM 2100 C CA . LYS A 1 247 ? -11.322 -13.142 -11.878 1.00 52.22 247 LYS A CA 1
ATOM 2101 C C . LYS A 1 247 ? -11.214 -11.941 -12.806 1.00 52.22 247 LYS A C 1
ATOM 2103 O O . LYS A 1 247 ? -10.305 -11.124 -12.678 1.00 52.22 247 LYS A O 1
ATOM 2108 N N . GLU A 1 248 ? -12.167 -11.830 -13.718 1.00 48.00 248 GLU A N 1
ATOM 2109 C CA . GLU A 1 248 ? -12.372 -10.626 -14.519 1.00 48.00 248 GLU A CA 1
ATOM 2110 C C . GLU A 1 248 ? -13.355 -9.710 -13.783 1.00 48.00 248 GLU A C 1
ATOM 2112 O O . GLU A 1 248 ? -14.466 -10.132 -13.459 1.00 48.00 248 GLU A O 1
ATOM 2117 N N . GLU A 1 249 ? -12.966 -8.460 -13.526 1.00 49.81 249 GLU A N 1
ATOM 2118 C CA . GLU A 1 249 ? -13.883 -7.419 -13.050 1.00 49.81 249 GLU A CA 1
ATOM 2119 C C . GLU A 1 249 ? -14.127 -6.426 -14.197 1.00 49.81 249 GLU A C 1
ATOM 2121 O O . GLU A 1 249 ? -13.197 -5.828 -14.742 1.00 49.81 249 GLU A O 1
ATOM 2126 N N . LYS A 1 250 ? -15.396 -6.273 -14.593 1.00 42.91 250 LYS A N 1
ATOM 2127 C CA . LYS A 1 250 ? -15.819 -5.354 -15.658 1.00 42.91 250 LYS A CA 1
ATOM 2128 C C . LYS A 1 250 ? -16.249 -4.030 -15.040 1.00 42.91 250 LYS A C 1
ATOM 2130 O O . LYS A 1 250 ? -17.218 -4.000 -14.286 1.00 42.91 250 LYS A O 1
ATOM 2135 N N . TRP A 1 251 ? -15.572 -2.942 -15.392 1.00 37.69 251 TRP A N 1
ATOM 2136 C CA . TRP A 1 251 ? -15.998 -1.596 -15.014 1.00 37.69 251 TRP A CA 1
ATOM 2137 C C . TRP A 1 251 ? -16.916 -1.014 -16.093 1.00 37.69 251 TRP A C 1
ATOM 2139 O O . TRP A 1 251 ? -16.483 -0.736 -17.209 1.00 37.69 251 TRP A O 1
ATOM 2149 N N . ASN A 1 252 ? -18.197 -0.835 -15.760 1.00 32.97 252 ASN A N 1
ATOM 2150 C CA . ASN A 1 252 ? -19.144 -0.071 -16.569 1.00 32.97 252 ASN A CA 1
ATOM 2151 C C . ASN A 1 252 ? -19.202 1.360 -16.025 1.00 32.97 252 ASN A C 1
ATOM 2153 O O . ASN A 1 252 ? -19.646 1.581 -14.901 1.00 32.97 252 ASN A O 1
ATOM 2157 N N . ILE A 1 253 ? -18.814 2.341 -16.843 1.00 34.56 253 ILE A N 1
ATOM 2158 C CA . ILE A 1 253 ? -18.802 3.774 -16.484 1.00 34.56 253 ILE A CA 1
ATOM 2159 C C . ILE A 1 253 ? -20.220 4.308 -16.156 1.00 34.56 253 ILE A C 1
ATOM 2161 O O . ILE A 1 253 ? -20.360 5.375 -15.570 1.00 34.56 253 ILE A O 1
ATOM 2165 N N . ASN A 1 254 ? -21.274 3.526 -16.431 1.00 29.14 254 ASN A N 1
ATOM 2166 C CA . ASN A 1 254 ? -22.676 3.883 -16.190 1.00 29.14 254 ASN A CA 1
ATOM 2167 C C . ASN A 1 254 ? -23.382 3.102 -15.063 1.00 29.14 254 ASN A C 1
ATOM 2169 O O . ASN A 1 254 ? -24.605 3.177 -14.978 1.00 29.14 254 ASN A O 1
ATOM 2173 N N . SER A 1 255 ? -22.687 2.349 -14.203 1.00 27.33 255 SER A N 1
ATOM 2174 C CA . SER A 1 255 ? -23.360 1.609 -13.120 1.00 27.33 255 SER A CA 1
ATOM 2175 C C . SER A 1 255 ? -22.844 1.986 -11.734 1.00 27.33 255 SER A C 1
ATOM 2177 O O . SER A 1 255 ? -21.928 1.367 -11.196 1.00 27.33 255 SER A O 1
ATOM 2179 N N . THR A 1 256 ? -23.495 2.976 -11.125 1.00 29.62 256 THR A N 1
ATOM 2180 C CA . THR A 1 256 ? -23.699 3.025 -9.676 1.00 29.62 256 THR A CA 1
ATOM 2181 C C . THR A 1 256 ? -24.499 1.789 -9.269 1.00 29.62 256 THR A C 1
ATOM 2183 O O . THR A 1 256 ? -25.720 1.765 -9.388 1.00 29.62 256 THR A O 1
ATOM 2186 N N . THR A 1 257 ? -23.825 0.759 -8.769 1.00 24.97 257 THR A N 1
ATOM 2187 C CA . THR A 1 257 ? -24.500 -0.341 -8.070 1.00 24.97 257 THR A CA 1
ATOM 2188 C C . THR A 1 257 ? -23.702 -0.706 -6.832 1.00 24.97 257 THR A C 1
ATOM 2190 O O . THR A 1 257 ? -22.658 -1.348 -6.896 1.00 24.97 257 THR A O 1
ATOM 2193 N N . PHE A 1 258 ? -24.210 -0.213 -5.704 1.00 28.44 258 PHE A N 1
ATOM 2194 C CA . PHE A 1 258 ? -23.951 -0.735 -4.374 1.00 28.44 258 PHE A CA 1
ATOM 2195 C C . PHE A 1 258 ? -24.621 -2.104 -4.265 1.00 28.44 258 PHE A C 1
ATOM 2197 O O . PHE A 1 258 ? -25.830 -2.191 -4.456 1.00 28.44 258 PHE A O 1
ATOM 2204 N N . GLU A 1 259 ? -23.881 -3.135 -3.872 1.00 22.25 259 GLU A N 1
ATOM 2205 C CA . GLU A 1 259 ? -24.475 -4.321 -3.260 1.00 22.25 259 GLU A CA 1
ATOM 2206 C C . GLU A 1 259 ? -23.698 -4.657 -1.989 1.00 22.25 259 GLU A C 1
ATOM 2208 O O . GLU A 1 259 ? -22.536 -5.058 -2.013 1.00 22.25 259 GLU A O 1
ATOM 2213 N N . TRP A 1 260 ? -24.366 -4.425 -0.861 1.00 24.69 260 TRP A N 1
ATOM 2214 C CA . TRP A 1 260 ? -23.987 -4.947 0.441 1.00 24.69 260 TRP A CA 1
ATOM 2215 C C . TRP A 1 260 ? -24.417 -6.412 0.514 1.00 24.69 260 TRP A C 1
ATOM 2217 O O . TRP A 1 260 ? -25.566 -6.730 0.205 1.00 24.69 260 TRP A O 1
ATOM 2227 N N . GLN A 1 261 ? -23.542 -7.287 1.000 1.00 23.30 261 GLN A N 1
ATOM 2228 C CA . GLN A 1 261 ? -23.966 -8.539 1.621 1.00 23.30 261 GLN A CA 1
ATOM 2229 C C . GLN A 1 261 ? -23.404 -8.568 3.043 1.00 23.30 261 GLN A C 1
ATOM 2231 O O . GLN A 1 261 ? -22.211 -8.332 3.240 1.00 23.30 261 GLN A O 1
ATOM 2236 N N . LEU A 1 262 ? -24.331 -8.734 3.993 1.00 30.08 262 LEU A N 1
ATOM 2237 C CA . LEU A 1 262 ? -24.150 -8.771 5.448 1.00 30.08 262 LEU A CA 1
ATOM 2238 C C . LEU A 1 262 ? -23.174 -9.865 5.896 1.00 30.08 262 LEU A C 1
ATOM 2240 O O . LEU A 1 262 ? -23.210 -10.963 5.295 1.00 30.08 262 LEU A O 1
#

Organism: Strongyloides papillosus (NCBI:txid174720)